Protein AF-0000000070668047 (afdb_homodimer)

Structure (mmCIF, N/CA/C/O backbone):
data_AF-0000000070668047-model_v1
#
loop_
_entity.id
_entity.type
_entity.pdbx_description
1 polymer 'SCP domain-containing protein'
#
loop_
_atom_site.group_PDB
_atom_site.id
_atom_site.type_symbol
_atom_site.label_atom_id
_atom_site.label_alt_id
_atom_site.label_comp_id
_atom_site.label_asym_id
_atom_site.label_entity_id
_atom_site.label_seq_id
_atom_site.pdbx_PDB_ins_code
_atom_site.Cartn_x
_atom_site.Cartn_y
_atom_site.Cartn_z
_atom_site.occupancy
_atom_site.B_iso_or_equiv
_atom_site.auth_seq_id
_atom_site.auth_comp_id
_atom_site.auth_asym_id
_atom_site.auth_atom_id
_atom_site.pdbx_PDB_model_num
ATOM 1 N N . MET A 1 1 ? 23.531 -89.875 -16.734 1 35.88 1 MET A N 1
ATOM 2 C CA . MET A 1 1 ? 23.312 -88.5 -17.219 1 35.88 1 MET A CA 1
ATOM 3 C C . MET A 1 1 ? 22.703 -87.625 -16.125 1 35.88 1 MET A C 1
ATOM 5 O O . MET A 1 1 ? 21.562 -87.875 -15.688 1 35.88 1 MET A O 1
ATOM 9 N N . GLY A 1 2 ? 23.562 -87.125 -15.203 1 42.47 2 GLY A N 1
ATOM 10 C CA . GLY A 1 2 ? 23.297 -86.312 -14.008 1 42.47 2 GLY A CA 1
ATOM 11 C C . GLY A 1 2 ? 22.609 -85 -14.289 1 42.47 2 GLY A C 1
ATOM 12 O O . GLY A 1 2 ? 23.047 -84.25 -15.141 1 42.47 2 GLY A O 1
ATOM 13 N N . HIS A 1 3 ? 21.281 -84.938 -14.211 1 46.97 3 HIS A N 1
ATOM 14 C CA . HIS A 1 3 ? 20.453 -83.75 -14.367 1 46.97 3 HIS A CA 1
ATOM 15 C C . HIS A 1 3 ? 20.906 -82.625 -13.438 1 46.97 3 HIS A C 1
ATOM 17 O O . HIS A 1 3 ? 20.969 -82.812 -12.219 1 46.97 3 HIS A O 1
ATOM 23 N N . GLN A 1 4 ? 21.875 -81.812 -13.875 1 46.38 4 GLN A N 1
ATOM 24 C CA . GLN A 1 4 ? 22.328 -80.625 -13.195 1 46.38 4 GLN A CA 1
ATOM 25 C C . GLN A 1 4 ? 21.172 -79.625 -12.945 1 46.38 4 GLN A C 1
ATOM 27 O O . GLN A 1 4 ? 20.453 -79.25 -13.883 1 46.38 4 GLN A O 1
ATOM 32 N N . ARG A 1 5 ? 20.484 -79.75 -11.773 1 47.53 5 ARG A N 1
ATOM 33 C CA . ARG A 1 5 ? 19.484 -78.812 -11.336 1 47.53 5 ARG A CA 1
ATOM 34 C C . ARG A 1 5 ? 20.031 -77.375 -11.352 1 47.53 5 ARG A C 1
ATOM 36 O O . ARG A 1 5 ? 21.047 -77.062 -10.719 1 47.53 5 ARG A O 1
ATOM 43 N N . CYS A 1 6 ? 19.969 -76.625 -12.492 1 44.69 6 CYS A N 1
ATOM 44 C CA . CYS A 1 6 ? 20.266 -75.188 -12.547 1 44.69 6 CYS A CA 1
ATOM 45 C C . CYS A 1 6 ? 19.469 -74.438 -11.5 1 44.69 6 CYS A C 1
ATOM 47 O O . CYS A 1 6 ? 18.234 -74.5 -11.492 1 44.69 6 CYS A O 1
ATOM 49 N N . ASN A 1 7 ? 19.969 -74.312 -10.281 1 44.94 7 ASN A N 1
ATOM 50 C CA . ASN A 1 7 ? 19.422 -73.438 -9.25 1 44.94 7 ASN A CA 1
ATOM 51 C C . ASN A 1 7 ? 19.266 -72 -9.75 1 44.94 7 ASN A C 1
ATOM 53 O O . ASN A 1 7 ? 20.25 -71.312 -10.07 1 44.94 7 ASN A O 1
ATOM 57 N N . ILE A 1 8 ? 18.234 -71.688 -10.531 1 50.09 8 ILE A N 1
ATOM 58 C CA . ILE A 1 8 ? 17.906 -70.312 -10.906 1 50.09 8 ILE A CA 1
ATOM 59 C C . ILE A 1 8 ? 17.719 -69.5 -9.648 1 50.09 8 ILE A C 1
ATOM 61 O O . ILE A 1 8 ? 16.844 -69.75 -8.82 1 50.09 8 ILE A O 1
ATOM 65 N N . SER A 1 9 ? 18.766 -69 -9.07 1 50.72 9 SER A N 1
ATOM 66 C CA . SER A 1 9 ? 18.641 -68 -8.016 1 50.72 9 SER A CA 1
ATOM 67 C C . SER A 1 9 ? 17.828 -66.812 -8.477 1 50.72 9 SER A C 1
ATOM 69 O O . SER A 1 9 ? 18.188 -66.188 -9.461 1 50.72 9 SER A O 1
ATOM 71 N N . LEU A 1 10 ? 16.562 -66.812 -8.234 1 50.41 10 LEU A N 1
ATOM 72 C CA . LEU A 1 10 ? 15.703 -65.688 -8.438 1 50.41 10 LEU A CA 1
ATOM 73 C C . LEU A 1 10 ? 16.234 -64.438 -7.676 1 50.41 10 LEU A C 1
ATOM 75 O O . LEU A 1 10 ? 16.297 -64.438 -6.445 1 50.41 10 LEU A O 1
ATOM 79 N N . VAL A 1 11 ? 17.203 -63.719 -8.234 1 52.78 11 VAL A N 1
ATOM 80 C CA . VAL A 1 11 ? 17.578 -62.438 -7.652 1 52.78 11 VAL A CA 1
ATOM 81 C C . VAL A 1 11 ? 16.375 -61.5 -7.633 1 52.78 11 VAL A C 1
ATOM 83 O O . VAL A 1 11 ? 15.828 -61.188 -8.688 1 52.78 11 VAL A O 1
ATOM 86 N N . VAL A 1 12 ? 15.594 -61.5 -6.566 1 51.53 12 VAL A N 1
ATOM 87 C CA . VAL A 1 12 ? 14.547 -60.5 -6.34 1 51.53 12 VAL A CA 1
ATOM 88 C C . VAL A 1 12 ? 15.156 -59.125 -6.309 1 51.53 12 VAL A C 1
ATOM 90 O O . VAL A 1 12 ? 15.969 -58.812 -5.438 1 51.53 12 VAL A O 1
ATOM 93 N N . ALA A 1 13 ? 15.305 -58.469 -7.469 1 50.66 13 ALA A N 1
ATOM 94 C CA . ALA A 1 13 ? 15.648 -57.031 -7.469 1 50.66 13 ALA A CA 1
ATOM 95 C C . ALA A 1 13 ? 14.609 -56.219 -6.711 1 50.66 13 ALA A C 1
ATOM 97 O O . ALA A 1 13 ? 13.438 -56.188 -7.094 1 50.66 13 ALA A O 1
ATOM 98 N N . ILE A 1 14 ? 14.789 -56 -5.445 1 50.19 14 ILE A N 1
ATOM 99 C CA . ILE A 1 14 ? 13.977 -55.062 -4.691 1 50.19 14 ILE A CA 1
ATOM 100 C C . ILE A 1 14 ? 14.117 -53.656 -5.301 1 50.19 14 ILE A C 1
ATOM 102 O O . ILE A 1 14 ? 15.211 -53.094 -5.324 1 50.19 14 ILE A O 1
ATOM 106 N N . PHE A 1 15 ? 13.273 -53.344 -6.301 1 47.81 15 PHE A N 1
ATOM 107 C CA . PHE A 1 15 ? 13.172 -51.969 -6.75 1 47.81 15 PHE A CA 1
ATOM 108 C C . PHE A 1 15 ? 12.742 -51.062 -5.602 1 47.81 15 PHE A C 1
ATOM 110 O O . PHE A 1 15 ? 11.602 -51.125 -5.133 1 47.81 15 PHE A O 1
ATOM 117 N N . ILE A 1 16 ? 13.617 -50.562 -4.777 1 47.16 16 ILE A N 1
ATOM 118 C CA . ILE A 1 16 ? 13.312 -49.5 -3.816 1 47.16 16 ILE A CA 1
ATOM 119 C C . ILE A 1 16 ? 12.758 -48.281 -4.547 1 47.16 16 ILE A C 1
ATOM 121 O O . ILE A 1 16 ? 13.469 -47.656 -5.324 1 47.16 16 ILE A O 1
ATOM 125 N N . SER A 1 17 ? 11.5 -48.25 -4.875 1 44.78 17 SER A N 1
ATOM 126 C CA . SER A 1 17 ? 10.891 -46.969 -5.301 1 44.78 17 SER A CA 1
ATOM 127 C C . SER A 1 17 ? 11.227 -45.844 -4.336 1 44.78 17 SER A C 1
ATOM 129 O O . SER A 1 17 ? 10.867 -45.906 -3.156 1 44.78 17 SER A O 1
ATOM 131 N N . VAL A 1 18 ? 12.359 -45.281 -4.41 1 44.66 18 VAL A N 1
ATOM 132 C CA . VAL A 1 18 ? 12.555 -44 -3.707 1 44.66 18 VAL A CA 1
ATOM 133 C C . VAL A 1 18 ? 11.359 -43.094 -3.953 1 44.66 18 VAL A C 1
ATOM 135 O O . VAL A 1 18 ? 11.102 -42.688 -5.094 1 44.66 18 VAL A O 1
ATOM 138 N N . LEU A 1 19 ? 10.219 -43.281 -3.293 1 41.88 19 LEU A N 1
ATOM 139 C CA . LEU A 1 19 ? 9.266 -42.188 -3.264 1 41.88 19 LEU A CA 1
ATOM 140 C C . LEU A 1 19 ? 9.977 -40.844 -3.199 1 41.88 19 LEU A C 1
ATOM 142 O O . LEU A 1 19 ? 10.656 -40.531 -2.213 1 41.88 19 LEU A O 1
ATOM 146 N N . HIS A 1 20 ? 10.562 -40.469 -4.312 1 41.59 20 HIS A N 1
ATOM 147 C CA . HIS A 1 20 ? 10.93 -39.062 -4.316 1 41.59 20 HIS A CA 1
ATOM 148 C C . HIS A 1 20 ? 9.859 -38.219 -3.643 1 41.59 20 HIS A C 1
ATOM 150 O O . HIS A 1 20 ? 8.75 -38.062 -4.172 1 41.59 20 HIS A O 1
ATOM 156 N N . LEU A 1 21 ? 9.648 -38.312 -2.359 1 41.34 21 LEU A N 1
ATOM 157 C CA . LEU A 1 21 ? 8.961 -37.156 -1.771 1 41.34 21 LEU A CA 1
ATOM 158 C C . LEU A 1 21 ? 9.43 -35.844 -2.41 1 41.34 21 LEU A C 1
ATOM 160 O O . LEU A 1 21 ? 10.555 -35.406 -2.172 1 41.34 21 LEU A O 1
ATOM 164 N N . SER A 1 22 ? 9.109 -35.719 -3.686 1 41.81 22 SER A N 1
ATOM 165 C CA . SER A 1 22 ? 9.289 -34.344 -4.141 1 41.81 22 SER A CA 1
ATOM 166 C C . SER A 1 22 ? 9.141 -33.344 -2.986 1 41.81 22 SER A C 1
ATOM 168 O O . SER A 1 22 ? 8.086 -33.281 -2.359 1 41.81 22 SER A O 1
ATOM 170 N N . ARG A 1 23 ? 10.117 -33.219 -2.209 1 39.09 23 ARG A N 1
ATOM 171 C CA . ARG A 1 23 ? 10.117 -32.156 -1.224 1 39.09 23 ARG A CA 1
ATOM 172 C C . ARG A 1 23 ? 9.328 -30.938 -1.728 1 39.09 23 ARG A C 1
ATOM 174 O O . ARG A 1 23 ? 9.711 -30.312 -2.717 1 39.09 23 ARG A O 1
ATOM 181 N N . ALA A 1 24 ? 8.047 -30.891 -1.61 1 43.78 24 ALA A N 1
ATOM 182 C CA . ALA A 1 24 ? 7.34 -29.625 -1.753 1 43.78 24 ALA A CA 1
ATOM 183 C C . ALA A 1 24 ? 8.203 -28.453 -1.28 1 43.78 24 ALA A C 1
ATOM 185 O O . ALA A 1 24 ? 8.648 -28.438 -0.13 1 43.78 24 ALA A O 1
ATOM 186 N N . GLN A 1 25 ? 9.234 -27.969 -2.043 1 47.59 25 GLN A N 1
ATOM 187 C CA . GLN A 1 25 ? 9.977 -26.781 -1.634 1 47.59 25 GLN A CA 1
ATOM 188 C C . GLN A 1 25 ? 9.117 -25.875 -0.757 1 47.59 25 GLN A C 1
ATOM 190 O O . GLN A 1 25 ? 7.93 -25.688 -1.021 1 47.59 25 GLN A O 1
ATOM 195 N N . PRO A 1 26 ? 9.523 -25.578 0.431 1 50.62 26 PRO A N 1
ATOM 196 C CA . PRO A 1 26 ? 8.695 -24.75 1.299 1 50.62 26 PRO A CA 1
ATOM 197 C C . PRO A 1 26 ? 8.164 -23.5 0.586 1 50.62 26 PRO A C 1
ATOM 199 O O . PRO A 1 26 ? 8.93 -22.766 -0.04 1 50.62 26 PRO A O 1
ATOM 202 N N . GLN A 1 27 ? 6.91 -23.531 0.033 1 53.41 27 GLN A N 1
ATOM 203 C CA . GLN A 1 27 ? 6.043 -22.594 -0.662 1 53.41 27 GLN A CA 1
ATOM 204 C C . GLN A 1 27 ? 6.293 -21.156 -0.187 1 53.41 27 GLN A C 1
ATOM 206 O O . GLN A 1 27 ? 6.137 -20.219 -0.955 1 53.41 27 GLN A O 1
ATOM 211 N N . PHE A 1 28 ? 6.781 -21.031 1.072 1 60.5 28 PHE A N 1
ATOM 212 C CA . PHE A 1 28 ? 6.883 -19.719 1.714 1 60.5 28 PHE A CA 1
ATOM 213 C C . PHE A 1 28 ? 8.328 -19.406 2.07 1 60.5 28 PHE A C 1
ATOM 215 O O . PHE A 1 28 ? 8.594 -18.656 3.004 1 60.5 28 PHE A O 1
ATOM 222 N N . GLU A 1 29 ? 9.297 -20.031 1.179 1 65.69 29 GLU A N 1
ATOM 223 C CA . GLU A 1 29 ? 10.688 -19.719 1.514 1 65.69 29 GLU A CA 1
ATOM 224 C C . GLU A 1 29 ? 11.125 -18.391 0.896 1 65.69 29 GLU A C 1
ATOM 226 O O . GLU A 1 29 ? 10.664 -18.031 -0.189 1 65.69 29 GLU A O 1
ATOM 231 N N . GLY A 1 30 ? 11.773 -17.578 1.676 1 73.56 30 GLY A N 1
ATOM 232 C CA . GLY A 1 30 ? 12.445 -16.344 1.301 1 73.56 30 GLY A CA 1
ATOM 233 C C . GLY A 1 30 ? 11.703 -15.109 1.748 1 73.56 30 GLY A C 1
ATOM 234 O O . GLY A 1 30 ? 10.5 -15.164 2.02 1 73.56 30 GLY A O 1
ATOM 235 N N . LYS A 1 31 ? 12.43 -14.094 1.805 1 83.25 31 LYS A N 1
ATOM 236 C CA . LYS A 1 31 ? 11.93 -12.789 2.238 1 83.25 31 LYS A CA 1
ATOM 237 C C . LYS A 1 31 ? 10.773 -12.32 1.357 1 83.25 31 LYS A C 1
ATOM 239 O O . LYS A 1 31 ? 10.852 -12.406 0.13 1 83.25 31 LYS A O 1
ATOM 244 N N . GLY A 1 32 ? 9.578 -12.062 1.938 1 94.56 32 GLY A N 1
ATOM 245 C CA . GLY A 1 32 ? 8.469 -11.484 1.208 1 94.56 32 GLY A CA 1
ATOM 246 C C . GLY A 1 32 ? 7.445 -12.508 0.758 1 94.56 32 GLY A C 1
ATOM 247 O O . GLY A 1 32 ? 6.551 -12.203 -0.032 1 94.56 32 GLY A O 1
ATOM 248 N N . ASN A 1 33 ? 7.609 -13.75 1.269 1 96.25 33 ASN A N 1
ATOM 249 C CA . ASN A 1 33 ? 6.734 -14.797 0.763 1 96.25 33 ASN A CA 1
ATOM 250 C C . ASN A 1 33 ? 6.012 -15.523 1.897 1 96.25 33 ASN A C 1
ATOM 252 O O . ASN A 1 33 ? 5.359 -16.547 1.673 1 96.25 33 ASN A O 1
ATOM 256 N N . SER A 1 34 ? 6.113 -15.055 3.164 1 95.75 34 SER A N 1
ATOM 257 C CA . SER A 1 34 ? 5.465 -15.711 4.293 1 95.75 34 SER A CA 1
ATOM 258 C C . SER A 1 34 ? 3.959 -15.461 4.285 1 95.75 34 SER A C 1
ATOM 260 O O . SER A 1 34 ? 3.479 -14.547 3.605 1 95.75 34 SER A O 1
ATOM 262 N N . LYS A 1 35 ? 3.258 -16.281 5.059 1 96.81 35 LYS A N 1
ATOM 263 C CA . LYS A 1 35 ? 1.823 -16.078 5.234 1 96.81 35 LYS A CA 1
ATOM 264 C C . LYS A 1 35 ? 1.527 -14.664 5.738 1 96.81 35 LYS A C 1
ATOM 266 O O . LYS A 1 35 ? 0.597 -14.016 5.258 1 96.81 35 LYS A O 1
ATOM 271 N N . GLU A 1 36 ? 2.301 -14.258 6.684 1 96.25 36 GLU A N 1
ATOM 272 C CA . GLU A 1 36 ? 2.123 -12.93 7.27 1 96.25 36 GLU A CA 1
ATOM 273 C C . GLU A 1 36 ? 2.367 -11.836 6.238 1 96.25 36 GLU A C 1
ATOM 275 O O . GLU A 1 36 ? 1.684 -10.812 6.242 1 96.25 36 GLU A O 1
ATOM 280 N N . ASP A 1 37 ? 3.35 -12.07 5.367 1 96.88 37 ASP A N 1
ATOM 281 C CA . ASP A 1 37 ? 3.633 -11.102 4.312 1 96.88 37 ASP A CA 1
ATOM 282 C C . ASP A 1 37 ? 2.418 -10.898 3.41 1 96.88 37 ASP A C 1
ATOM 284 O O . ASP A 1 37 ? 2.012 -9.766 3.148 1 96.88 37 ASP A O 1
ATOM 288 N N . TYR A 1 38 ? 1.855 -11.992 2.969 1 98.31 38 TYR A N 1
ATOM 289 C CA . TYR A 1 38 ? 0.692 -11.914 2.092 1 98.31 38 TYR A CA 1
ATOM 290 C C . TYR A 1 38 ? -0.468 -11.211 2.783 1 98.31 38 TYR A C 1
ATOM 292 O O . TYR A 1 38 ? -1.062 -10.281 2.223 1 98.31 38 TYR A O 1
ATOM 300 N N . VAL A 1 39 ? -0.771 -11.617 3.998 1 98.62 39 VAL A N 1
ATOM 301 C CA . VAL A 1 39 ? -1.943 -11.117 4.711 1 98.62 39 VAL A CA 1
ATOM 302 C C . VAL A 1 39 ? -1.766 -9.633 5.031 1 98.62 39 VAL A C 1
ATOM 304 O O . VAL A 1 39 ? -2.656 -8.828 4.762 1 98.62 39 VAL A O 1
ATOM 307 N N . ASN A 1 40 ? -0.639 -9.289 5.562 1 97.25 40 ASN A N 1
ATOM 308 C CA . ASN A 1 40 ? -0.399 -7.898 5.941 1 97.25 40 ASN A CA 1
ATOM 309 C C . ASN A 1 40 ? -0.434 -6.977 4.727 1 97.25 40 ASN A C 1
ATOM 311 O O . ASN A 1 40 ? -0.994 -5.879 4.789 1 97.25 40 ASN A O 1
ATOM 315 N N . GLN A 1 41 ? 0.182 -7.414 3.643 1 98.38 41 GLN A N 1
ATOM 316 C CA . GLN A 1 41 ? 0.199 -6.57 2.453 1 98.38 41 GLN A CA 1
ATOM 317 C C . GLN A 1 41 ? -1.209 -6.367 1.9 1 98.38 41 GLN A C 1
ATOM 319 O O . GLN A 1 41 ? -1.57 -5.262 1.494 1 98.38 41 GLN A O 1
ATOM 324 N N . HIS A 1 42 ? -2.008 -7.387 1.888 1 98.88 42 HIS A N 1
ATOM 325 C CA . HIS A 1 42 ? -3.402 -7.234 1.485 1 98.88 42 HIS A CA 1
ATOM 326 C C . HIS A 1 42 ? -4.125 -6.23 2.375 1 98.88 42 HIS A C 1
ATOM 328 O O . HIS A 1 42 ? -4.875 -5.387 1.882 1 98.88 42 HIS A O 1
ATOM 334 N N . ASN A 1 43 ? -3.92 -6.344 3.582 1 98.62 43 ASN A N 1
ATOM 335 C CA . ASN A 1 43 ? -4.727 -5.598 4.543 1 98.62 43 ASN A CA 1
ATOM 336 C C . ASN A 1 43 ? -4.285 -4.141 4.629 1 98.62 43 ASN A C 1
ATOM 338 O O . ASN A 1 43 ? -4.984 -3.309 5.215 1 98.62 43 ASN A O 1
ATOM 342 N N . CYS A 1 44 ? -3.113 -3.822 4.027 1 97.56 44 CYS A N 1
ATOM 343 C CA . CYS A 1 44 ? -2.689 -2.426 3.988 1 97.56 44 CYS A CA 1
ATOM 344 C C . CYS A 1 44 ? -3.744 -1.555 3.318 1 97.56 44 CYS A C 1
ATOM 346 O O . CYS A 1 44 ? -4.164 -0.538 3.875 1 97.56 44 CYS A O 1
ATOM 348 N N . ILE A 1 45 ? -4.184 -1.978 2.162 1 98.38 45 ILE A N 1
ATOM 349 C CA . ILE A 1 45 ? -5.141 -1.162 1.424 1 98.38 45 ILE A CA 1
ATOM 350 C C . ILE A 1 45 ? -6.535 -1.342 2.018 1 98.38 45 ILE A C 1
ATOM 352 O O . ILE A 1 45 ? -7.34 -0.407 2.021 1 98.38 45 ILE A O 1
ATOM 356 N N . ARG A 1 46 ? -6.836 -2.527 2.584 1 98.5 46 ARG A N 1
ATOM 357 C CA . ARG A 1 46 ? -8.141 -2.74 3.193 1 98.5 46 ARG A CA 1
ATOM 358 C C . ARG A 1 46 ? -8.328 -1.857 4.426 1 98.5 46 ARG A C 1
ATOM 360 O O . ARG A 1 46 ? -9.422 -1.344 4.672 1 98.5 46 ARG A O 1
ATOM 367 N N . ARG A 1 47 ? -7.289 -1.635 5.176 1 97.81 47 ARG A N 1
ATOM 368 C CA . ARG A 1 47 ? -7.348 -0.725 6.312 1 97.81 47 ARG A CA 1
ATOM 369 C C . ARG A 1 47 ? -7.633 0.703 5.859 1 97.81 47 ARG A C 1
ATOM 371 O O . ARG A 1 47 ? -8.43 1.41 6.48 1 97.81 47 ARG A O 1
ATOM 378 N N . VAL A 1 48 ? -7.016 1.106 4.805 1 97.56 48 VAL A N 1
ATOM 379 C CA . VAL A 1 48 ? -7.223 2.441 4.254 1 97.56 48 VAL A CA 1
ATOM 380 C C . VAL A 1 48 ? -8.703 2.639 3.918 1 97.56 48 VAL A C 1
ATOM 382 O O . VAL A 1 48 ? -9.266 3.703 4.176 1 97.56 48 VAL A O 1
ATOM 385 N N . LEU A 1 49 ? -9.297 1.614 3.422 1 97.19 49 LEU A N 1
ATOM 386 C CA . LEU A 1 49 ? -10.68 1.664 2.957 1 97.19 49 LEU A CA 1
ATOM 387 C C . LEU A 1 49 ? -11.648 1.317 4.086 1 97.19 49 LEU A C 1
ATOM 389 O O . LEU A 1 49 ? -12.859 1.229 3.867 1 97.19 49 LEU A O 1
ATOM 393 N N . ASN A 1 50 ? -11.125 1.108 5.285 1 95.56 50 ASN A N 1
ATOM 394 C CA . ASN A 1 50 ? -11.93 0.724 6.441 1 95.56 50 ASN A CA 1
ATOM 395 C C . ASN A 1 50 ? -12.703 -0.562 6.18 1 95.56 50 ASN A C 1
ATOM 397 O O . ASN A 1 50 ? -13.891 -0.657 6.516 1 95.56 50 ASN A O 1
ATOM 401 N N . LEU A 1 51 ? -12.125 -1.493 5.48 1 97.94 51 LEU A N 1
ATOM 402 C CA . LEU A 1 51 ? -12.695 -2.812 5.242 1 97.94 51 LEU A CA 1
ATOM 403 C C . LEU A 1 51 ? -12.227 -3.811 6.293 1 97.94 51 LEU A C 1
ATOM 405 O O . LEU A 1 51 ? -11.125 -3.674 6.832 1 97.94 51 LEU A O 1
ATOM 409 N N . PRO A 1 52 ? -13.047 -4.848 6.621 1 98.06 52 PRO A N 1
ATOM 410 C CA . PRO A 1 52 ? -12.555 -5.895 7.523 1 98.06 52 PRO A CA 1
ATOM 411 C C . PRO A 1 52 ? -11.289 -6.57 7.012 1 98.06 52 PRO A C 1
ATOM 413 O O . PRO A 1 52 ? -11.148 -6.793 5.805 1 98.06 52 PRO A O 1
ATOM 416 N N . PRO A 1 53 ? -10.375 -6.895 7.906 1 98.56 53 PRO A N 1
ATOM 417 C CA . PRO A 1 53 ? -9.133 -7.539 7.465 1 98.56 53 PRO A CA 1
ATOM 418 C C . PRO A 1 53 ? -9.359 -8.961 6.949 1 98.56 53 PRO A C 1
ATOM 420 O O . PRO A 1 53 ? -10.234 -9.664 7.445 1 98.56 53 PRO A O 1
ATOM 423 N N . LEU A 1 54 ? -8.594 -9.32 5.922 1 98.88 54 LEU A N 1
ATOM 424 C CA . LEU A 1 54 ? -8.516 -10.719 5.523 1 98.88 54 LEU A CA 1
ATOM 425 C C . LEU A 1 54 ? -7.719 -11.531 6.539 1 98.88 54 LEU A C 1
ATOM 427 O O . LEU A 1 54 ? -6.777 -11.016 7.145 1 98.88 54 LEU A O 1
ATOM 431 N N . VAL A 1 55 ? -8.078 -12.773 6.684 1 98.88 55 VAL A N 1
ATOM 432 C CA . VAL A 1 55 ? -7.344 -13.719 7.52 1 98.88 55 VAL A CA 1
ATOM 433 C C . VAL A 1 55 ? -6.848 -14.883 6.672 1 98.88 55 VAL A C 1
ATOM 435 O O . VAL A 1 55 ? -7.512 -15.289 5.715 1 98.88 55 VAL A O 1
ATOM 438 N N . TRP A 1 56 ? -5.695 -15.469 7.027 1 98.69 56 TRP A N 1
ATOM 439 C CA . TRP A 1 56 ? -5.141 -16.609 6.32 1 98.69 56 TRP A CA 1
ATOM 440 C C . TRP A 1 56 ? -5.984 -17.859 6.555 1 98.69 56 TRP A C 1
ATOM 442 O O . TRP A 1 56 ? -6.422 -18.125 7.68 1 98.69 56 TRP A O 1
ATOM 452 N N . ASP A 1 57 ? -6.242 -18.547 5.547 1 98.81 57 ASP A N 1
ATOM 453 C CA . ASP A 1 57 ? -6.895 -19.859 5.652 1 98.81 57 ASP A CA 1
ATOM 454 C C . ASP A 1 57 ? -6.066 -20.938 4.973 1 98.81 57 ASP A C 1
ATOM 456 O O . ASP A 1 57 ? -5.797 -20.859 3.773 1 98.81 57 ASP A O 1
ATOM 460 N N . ASP A 1 58 ? -5.699 -22 5.719 1 98.19 58 ASP A N 1
ATOM 461 C CA . ASP A 1 58 ? -4.781 -23.031 5.23 1 98.19 58 ASP A CA 1
ATOM 462 C C . ASP A 1 58 ? -5.398 -23.812 4.078 1 98.19 58 ASP A C 1
ATOM 464 O O . ASP A 1 58 ? -4.699 -24.219 3.146 1 98.19 58 ASP A O 1
ATOM 468 N N . LYS A 1 59 ? -6.656 -24.031 4.164 1 98.12 59 LYS A N 1
ATOM 469 C CA . LYS A 1 59 ? -7.301 -24.766 3.076 1 98.12 59 LYS A CA 1
ATOM 470 C C . LYS A 1 59 ? -7.312 -23.953 1.791 1 98.12 59 LYS A C 1
ATOM 472 O O . LYS A 1 59 ? -7.082 -24.484 0.704 1 98.12 59 LYS A O 1
ATOM 477 N N . VAL A 1 60 ? -7.598 -22.672 1.899 1 98.38 60 VAL A N 1
ATOM 478 C CA . VAL A 1 60 ? -7.57 -21.75 0.763 1 98.38 60 VAL A CA 1
ATOM 479 C C . VAL A 1 60 ? -6.16 -21.688 0.183 1 98.38 60 VAL A C 1
ATOM 481 O O . VAL A 1 60 ? -5.98 -21.734 -1.036 1 98.38 60 VAL A O 1
ATOM 484 N N . ALA A 1 61 ? -5.168 -21.703 1.04 1 98.19 61 ALA A N 1
ATOM 485 C CA . ALA A 1 61 ? -3.766 -21.656 0.635 1 98.19 61 ALA A CA 1
ATOM 486 C C . ALA A 1 61 ? -3.348 -22.938 -0.058 1 98.19 61 ALA A C 1
ATOM 488 O O . ALA A 1 61 ? -2.572 -22.922 -1.016 1 98.19 61 ALA A O 1
ATOM 489 N N . GLU A 1 62 ? -3.816 -24.047 0.454 1 97.62 62 GLU A N 1
ATOM 490 C CA . GLU A 1 62 ? -3.5 -25.328 -0.152 1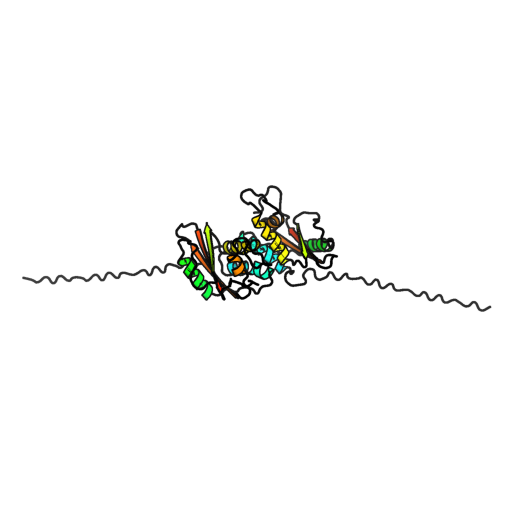 97.62 62 GLU A CA 1
ATOM 491 C C . GLU A 1 62 ? -3.969 -25.391 -1.604 1 97.62 62 GLU A C 1
ATOM 493 O O . GLU A 1 62 ? -3.25 -25.891 -2.475 1 97.62 62 GLU A O 1
ATOM 498 N N . ARG A 1 63 ? -5.152 -24.891 -1.826 1 97.56 63 ARG A N 1
ATOM 499 C CA . ARG A 1 63 ? -5.676 -24.859 -3.188 1 97.56 63 ARG A CA 1
ATOM 500 C C . ARG A 1 63 ? -4.84 -23.938 -4.07 1 97.56 63 ARG A C 1
ATOM 502 O O . ARG A 1 63 ? -4.535 -24.281 -5.219 1 97.56 63 ARG A O 1
ATOM 509 N N . ALA A 1 64 ? -4.48 -22.766 -3.564 1 98.12 64 ALA A N 1
ATOM 510 C CA . ALA A 1 64 ? -3.643 -21.828 -4.305 1 98.12 64 ALA A CA 1
ATOM 511 C C . ALA A 1 64 ? -2.285 -22.453 -4.629 1 98.12 64 ALA A C 1
ATOM 513 O O . ALA A 1 64 ? -1.808 -22.359 -5.762 1 98.12 64 ALA A O 1
ATOM 514 N N . GLN A 1 65 ? -1.682 -23.109 -3.619 1 97.56 65 GLN A N 1
ATOM 515 C CA . GLN A 1 65 ? -0.373 -23.719 -3.807 1 97.56 65 GLN A CA 1
ATOM 516 C C . GLN A 1 65 ? -0.439 -24.844 -4.836 1 97.56 65 GLN A C 1
ATOM 518 O O . GLN A 1 65 ? 0.471 -25 -5.652 1 97.56 65 GLN A O 1
ATOM 523 N N . ALA A 1 66 ? -1.479 -25.609 -4.762 1 97.44 66 ALA A N 1
ATOM 524 C CA . ALA A 1 66 ? -1.648 -26.703 -5.73 1 97.44 66 ALA A CA 1
ATOM 525 C C . ALA A 1 66 ? -1.699 -26.156 -7.156 1 97.44 66 ALA A C 1
ATOM 527 O O . ALA A 1 66 ? -1.107 -26.734 -8.07 1 97.44 66 ALA A O 1
ATOM 528 N N . TRP A 1 67 ? -2.424 -25.047 -7.348 1 98.06 67 TRP A N 1
ATOM 529 C CA . TRP A 1 67 ? -2.521 -24.469 -8.688 1 98.06 67 TRP A CA 1
ATOM 530 C C . TRP A 1 67 ? -1.186 -23.875 -9.117 1 98.06 67 TRP A C 1
ATOM 532 O O . TRP A 1 67 ? -0.791 -24 -10.281 1 98.06 67 TRP A O 1
ATOM 542 N N . ALA A 1 68 ? -0.491 -23.188 -8.195 1 97.62 68 ALA A N 1
ATOM 543 C CA . ALA A 1 68 ? 0.847 -22.688 -8.5 1 97.62 68 ALA A CA 1
ATOM 544 C C . ALA A 1 68 ? 1.767 -23.812 -8.953 1 97.62 68 ALA A C 1
ATOM 546 O O . ALA A 1 68 ? 2.512 -23.672 -9.93 1 97.62 68 ALA A O 1
ATOM 547 N N . ASN A 1 69 ? 1.682 -24.953 -8.297 1 97.12 69 ASN A N 1
ATOM 548 C CA . ASN A 1 69 ? 2.498 -26.109 -8.633 1 97.12 69 ASN A CA 1
ATOM 549 C C . ASN A 1 69 ? 2.141 -26.656 -10.008 1 97.12 69 ASN A C 1
ATOM 551 O O . ASN A 1 69 ? 2.998 -27.219 -10.703 1 97.12 69 ASN A O 1
ATOM 555 N N . LYS A 1 70 ? 0.885 -26.516 -10.352 1 97.25 70 LYS A N 1
ATOM 556 C CA . LYS A 1 70 ? 0.433 -26.984 -11.656 1 97.25 70 LYS A CA 1
ATOM 557 C C . LYS A 1 70 ? 0.888 -26.047 -12.766 1 97.25 70 LYS A C 1
ATOM 559 O O . LYS A 1 70 ? 1.07 -26.469 -13.914 1 97.25 70 LYS A O 1
ATOM 564 N N . ARG A 1 71 ? 1.05 -24.75 -12.461 1 97.38 71 ARG A N 1
ATOM 565 C CA . ARG A 1 71 ? 1.357 -23.734 -13.461 1 97.38 71 ARG A CA 1
ATOM 566 C C . ARG A 1 71 ? 2.844 -23.391 -13.453 1 97.38 71 ARG A C 1
ATOM 568 O O . ARG A 1 71 ? 3.217 -22.219 -13.523 1 97.38 71 ARG A O 1
ATOM 575 N N . THR A 1 72 ? 3.709 -24.375 -13.414 1 95.69 72 THR A N 1
ATOM 576 C CA . THR A 1 72 ? 5.148 -24.141 -13.453 1 95.69 72 THR A CA 1
ATOM 577 C C . THR A 1 72 ? 5.566 -23.609 -14.82 1 95.69 72 THR A C 1
ATOM 579 O O . THR A 1 72 ? 6.703 -23.156 -15 1 95.69 72 THR A O 1
ATOM 582 N N . ASP A 1 73 ? 4.645 -23.609 -15.781 1 96.06 73 ASP A N 1
ATOM 583 C CA . ASP A 1 73 ? 4.879 -22.969 -17.078 1 96.06 73 ASP A CA 1
ATOM 584 C C . ASP A 1 73 ? 4.664 -21.453 -17 1 96.06 73 ASP A C 1
ATOM 586 O O . ASP A 1 73 ? 4.855 -20.75 -17.984 1 96.06 73 ASP A O 1
ATOM 590 N N . CYS A 1 74 ? 4.168 -20.938 -15.93 1 96.19 74 CYS A N 1
ATOM 591 C CA . CYS A 1 74 ? 3.898 -19.531 -15.617 1 96.19 74 CYS A CA 1
ATOM 592 C C . CYS A 1 74 ? 2.828 -18.969 -16.547 1 96.19 74 CYS A C 1
ATOM 594 O O . CYS A 1 74 ? 2.756 -17.75 -16.75 1 96.19 74 CYS A O 1
ATOM 596 N N . ALA A 1 75 ? 2.047 -19.938 -17.125 1 94.62 75 ALA A N 1
ATOM 597 C CA . ALA A 1 75 ? 0.913 -19.469 -17.922 1 94.62 75 ALA A CA 1
ATOM 598 C C . ALA A 1 75 ? -0.154 -18.828 -17.031 1 94.62 75 ALA A C 1
ATOM 600 O O . ALA A 1 75 ? -0.455 -19.344 -15.953 1 94.62 75 ALA A O 1
ATOM 601 N N . MET A 1 76 ? -0.668 -17.672 -17.453 1 96.5 76 MET A N 1
ATOM 602 C CA . MET A 1 76 ? -1.691 -16.938 -16.719 1 96.5 76 MET A CA 1
ATOM 603 C C . MET A 1 76 ? -3.076 -17.516 -16.984 1 96.5 76 MET A C 1
ATOM 605 O O . MET A 1 76 ? -3.932 -16.844 -17.562 1 96.5 76 MET A O 1
ATOM 609 N N . ILE A 1 77 ? -3.303 -18.766 -16.562 1 95.62 77 ILE A N 1
ATOM 610 C CA . ILE A 1 77 ? -4.551 -19.5 -16.719 1 95.62 77 ILE A CA 1
ATOM 611 C C . ILE A 1 77 ? -5.176 -19.75 -15.344 1 95.62 77 ILE A C 1
ATOM 613 O O . ILE A 1 77 ? -4.535 -20.297 -14.445 1 95.62 77 ILE A O 1
ATOM 617 N N . HIS A 1 78 ? -6.336 -19.297 -15.203 1 96.81 78 HIS A N 1
ATOM 618 C CA . HIS A 1 78 ? -7.02 -19.438 -13.922 1 96.81 78 HIS A CA 1
ATOM 619 C C . HIS A 1 78 ? -7.461 -20.875 -13.68 1 96.81 78 HIS A C 1
ATOM 621 O O . HIS A 1 78 ? -7.762 -21.609 -14.625 1 96.81 78 HIS A O 1
ATOM 627 N N . SER A 1 79 ? -7.457 -21.203 -12.43 1 95.94 79 SER A N 1
ATOM 628 C CA . SER A 1 79 ? -8.117 -22.453 -12.031 1 95.94 79 SER A CA 1
ATOM 629 C C . SER A 1 79 ? -9.633 -22.297 -12.039 1 95.94 79 SER A C 1
ATOM 631 O O . SER A 1 79 ? -10.156 -21.234 -12.406 1 95.94 79 SER A O 1
ATOM 633 N N . GLU A 1 80 ? -10.367 -23.406 -11.711 1 90.06 80 GLU A N 1
ATOM 634 C CA . GLU A 1 80 ? -11.828 -23.344 -11.633 1 90.06 80 GLU A CA 1
ATOM 635 C C . GLU A 1 80 ? -12.281 -22.734 -10.305 1 90.06 80 GLU A C 1
ATOM 637 O O . GLU A 1 80 ? -11.586 -22.844 -9.297 1 90.06 80 GLU A O 1
ATOM 642 N N . GLY A 1 81 ? -13.539 -22.078 -10.172 1 84.38 81 GLY A N 1
ATOM 643 C CA . GLY A 1 81 ? -14.164 -21.719 -8.906 1 84.38 81 GLY A CA 1
ATOM 644 C C . GLY A 1 81 ? -14.117 -20.234 -8.609 1 84.38 81 GLY A C 1
ATOM 645 O O . GLY A 1 81 ? -14.797 -19.766 -7.699 1 84.38 81 GLY A O 1
ATOM 646 N N . GLY A 1 82 ? -13.367 -19.359 -9.336 1 84.06 82 GLY A N 1
ATOM 647 C CA . GLY A 1 82 ? -13.32 -17.922 -9.07 1 84.06 82 GLY A CA 1
ATOM 648 C C . GLY A 1 82 ? -12.531 -17.578 -7.824 1 84.06 82 GLY A C 1
ATOM 649 O O . GLY A 1 82 ? -12.031 -18.469 -7.133 1 84.06 82 GLY A O 1
ATOM 650 N N . GLY A 1 83 ? -12.414 -16.141 -7.555 1 95.69 83 GLY A N 1
ATOM 651 C CA . GLY A 1 83 ? -11.695 -15.664 -6.375 1 95.69 83 GLY A CA 1
ATOM 652 C C . GLY A 1 83 ? -10.211 -15.977 -6.414 1 95.69 83 GLY A C 1
ATOM 653 O O . GLY A 1 83 ? -9.664 -16.531 -5.461 1 95.69 83 GLY A O 1
ATOM 654 N N . GLU A 1 84 ? -9.625 -15.719 -7.527 1 98.31 84 GLU A N 1
ATOM 655 C CA . GLU A 1 84 ? -8.211 -16.031 -7.711 1 98.31 84 GLU A CA 1
ATOM 656 C C . GLU A 1 84 ? -7.477 -14.867 -8.367 1 98.31 84 GLU A C 1
ATOM 658 O O . GLU A 1 84 ? -7.953 -14.305 -9.359 1 98.31 84 GLU A O 1
ATOM 663 N N . ASN A 1 85 ? -6.43 -14.438 -7.773 1 98.75 85 ASN A N 1
ATOM 664 C CA . ASN A 1 85 ? -5.465 -13.562 -8.445 1 98.75 85 ASN A CA 1
ATOM 665 C C . ASN A 1 85 ? -4.195 -14.32 -8.812 1 98.75 85 ASN A C 1
ATOM 667 O O . ASN A 1 85 ? -3.703 -15.141 -8.039 1 98.75 85 ASN A O 1
ATOM 671 N N . LEU A 1 86 ? -3.652 -14.023 -10.008 1 98.5 86 LEU A N 1
ATOM 672 C CA . LEU A 1 86 ? -2.406 -14.594 -10.508 1 98.5 86 LEU A CA 1
ATOM 673 C C . LEU A 1 86 ? -1.404 -13.492 -10.844 1 98.5 86 LEU A C 1
ATOM 675 O O . LEU A 1 86 ? -1.79 -12.414 -11.297 1 98.5 86 LEU A O 1
ATOM 679 N N . ALA A 1 87 ? -0.202 -13.781 -10.625 1 98.31 87 ALA A N 1
ATOM 680 C CA . ALA A 1 87 ? 0.908 -12.969 -11.109 1 98.31 87 ALA A CA 1
ATOM 681 C C . ALA A 1 87 ? 2.141 -13.82 -11.375 1 98.31 87 ALA A C 1
ATOM 683 O O . ALA A 1 87 ? 2.348 -14.852 -10.727 1 98.31 87 ALA A O 1
ATOM 684 N N . SER A 1 88 ? 2.861 -13.445 -12.32 1 97.69 88 SER A N 1
ATOM 685 C CA . SER A 1 88 ? 4.152 -14.078 -12.594 1 97.69 88 SER A CA 1
ATOM 686 C C . SER A 1 88 ? 5.195 -13.039 -13 1 97.69 88 SER A C 1
ATOM 688 O O . SER A 1 88 ? 4.855 -12 -13.57 1 97.69 88 SER A O 1
ATOM 690 N N . GLY A 1 89 ? 6.414 -13.328 -12.664 1 96.44 89 GLY A N 1
ATOM 691 C CA . GLY A 1 89 ? 7.508 -12.43 -13.023 1 96.44 89 GLY A CA 1
ATOM 692 C C . GLY A 1 89 ? 8.852 -12.898 -12.508 1 96.44 89 GLY A C 1
ATOM 693 O O . GLY A 1 89 ? 8.93 -13.836 -11.703 1 96.44 89 GLY A O 1
ATOM 694 N N . HIS A 1 90 ? 9.883 -12.305 -13.062 1 96.06 90 HIS A N 1
ATOM 695 C CA . HIS A 1 90 ? 11.25 -12.625 -12.672 1 96.06 90 HIS A CA 1
ATOM 696 C C . HIS A 1 90 ? 11.453 -12.453 -11.172 1 96.06 90 HIS A C 1
ATOM 698 O O . HIS A 1 90 ? 11.281 -11.352 -10.641 1 96.06 90 HIS A O 1
ATOM 704 N N . ASP A 1 91 ? 11.742 -13.531 -10.508 1 95.44 91 ASP A N 1
ATOM 705 C CA . ASP A 1 91 ? 11.992 -13.586 -9.07 1 95.44 91 ASP A CA 1
ATOM 706 C C . ASP A 1 91 ? 10.93 -12.82 -8.289 1 95.44 91 ASP A C 1
ATOM 708 O O . ASP A 1 91 ? 11.227 -12.188 -7.277 1 95.44 91 ASP A O 1
ATOM 712 N N . LEU A 1 92 ? 9.742 -12.859 -8.766 1 96.56 92 LEU A N 1
ATOM 713 C CA . LEU A 1 92 ? 8.625 -12.125 -8.18 1 96.56 92 LEU A CA 1
ATOM 714 C C . LEU A 1 92 ? 8.289 -12.68 -6.793 1 96.56 92 LEU A C 1
ATOM 716 O O . LEU A 1 92 ? 8.086 -13.883 -6.629 1 96.56 92 LEU A O 1
ATOM 720 N N . SER A 1 93 ? 8.32 -11.805 -5.75 1 96.94 93 SER A N 1
ATOM 721 C CA . SER A 1 93 ? 7.898 -12.203 -4.41 1 96.94 93 SER A CA 1
ATOM 722 C C . SER A 1 93 ? 6.391 -12.055 -4.242 1 96.94 93 SER A C 1
ATOM 724 O O . SER A 1 93 ? 5.738 -11.359 -5.023 1 96.94 93 SER A O 1
ATOM 726 N N . GLY A 1 94 ? 5.875 -12.68 -3.207 1 97.62 94 GLY A N 1
ATOM 727 C CA . GLY A 1 94 ? 4.477 -12.516 -2.848 1 97.62 94 GLY A CA 1
ATOM 728 C C . GLY A 1 94 ? 4.109 -11.078 -2.521 1 97.62 94 GLY A C 1
ATOM 729 O O . GLY A 1 94 ? 3.08 -10.578 -2.977 1 97.62 94 GLY A O 1
ATOM 730 N N . LEU A 1 95 ? 4.945 -10.406 -1.762 1 97.75 95 LEU A N 1
ATOM 731 C CA . LEU A 1 95 ? 4.719 -9.008 -1.407 1 97.75 95 LEU A CA 1
ATOM 732 C C . LEU A 1 95 ? 4.566 -8.148 -2.658 1 97.75 95 LEU A C 1
ATOM 734 O O . LEU A 1 95 ? 3.629 -7.355 -2.76 1 97.75 95 LEU A O 1
ATOM 738 N N . TRP A 1 96 ? 5.453 -8.328 -3.574 1 97.81 96 TRP A N 1
ATOM 739 C CA . TRP A 1 96 ? 5.426 -7.516 -4.785 1 97.81 96 TRP A CA 1
ATOM 740 C C . TRP A 1 96 ? 4.191 -7.836 -5.625 1 97.81 96 TRP A C 1
ATOM 742 O O . TRP A 1 96 ? 3.588 -6.941 -6.219 1 97.81 96 TRP A O 1
ATOM 752 N N . ALA A 1 97 ? 3.875 -9.117 -5.711 1 98.5 97 ALA A N 1
ATOM 753 C CA . ALA A 1 97 ? 2.674 -9.484 -6.461 1 98.5 97 ALA A CA 1
ATOM 754 C C . ALA A 1 97 ? 1.448 -8.75 -5.922 1 98.5 97 ALA A C 1
ATOM 756 O O . ALA A 1 97 ? 0.689 -8.148 -6.688 1 98.5 97 ALA A O 1
ATOM 757 N N . VAL A 1 98 ? 1.258 -8.781 -4.613 1 98.81 98 VAL A N 1
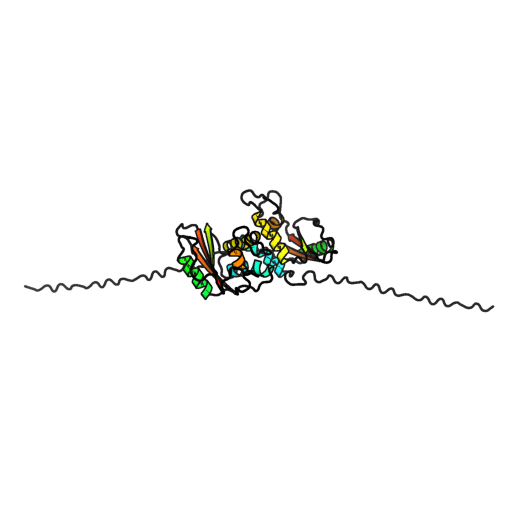ATOM 758 C CA . VAL A 1 98 ? 0.105 -8.125 -4 1 98.81 98 VAL A CA 1
ATOM 759 C C . VAL A 1 98 ? 0.169 -6.625 -4.254 1 98.81 98 VAL A C 1
ATOM 761 O O . VAL A 1 98 ? -0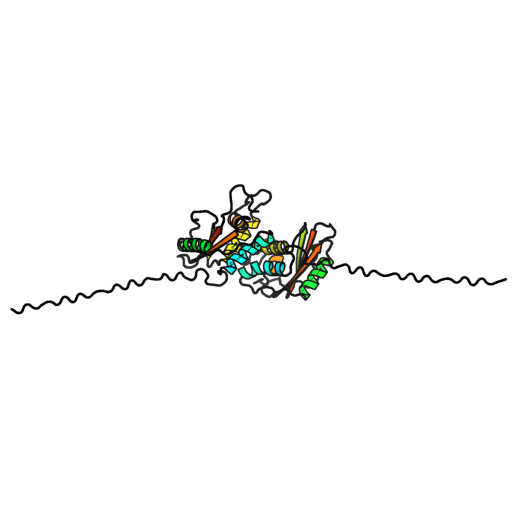.848 -5.996 -4.555 1 98.81 98 VAL A O 1
ATOM 764 N N . GLN A 1 99 ? 1.354 -6.027 -4.145 1 98.5 99 GLN A N 1
ATOM 765 C CA . GLN A 1 99 ? 1.486 -4.598 -4.41 1 98.5 99 GLN A CA 1
ATOM 766 C C . GLN A 1 99 ? 1.084 -4.262 -5.844 1 98.5 99 GLN A C 1
ATOM 768 O O . GLN A 1 99 ? 0.429 -3.248 -6.09 1 98.5 99 GLN A O 1
ATOM 773 N N . LEU A 1 100 ? 1.537 -5.09 -6.793 1 98.19 100 LEU A N 1
ATOM 774 C CA . LEU A 1 100 ? 1.167 -4.871 -8.188 1 98.19 100 LEU A CA 1
ATOM 775 C C . LEU A 1 100 ? -0.347 -4.926 -8.359 1 98.19 100 LEU A C 1
ATOM 777 O O . LEU A 1 100 ? -0.915 -4.145 -9.133 1 98.19 100 LEU A O 1
ATOM 781 N N . TRP A 1 101 ? -1.059 -5.816 -7.684 1 98.69 101 TRP A N 1
ATOM 782 C CA . TRP A 1 101 ? -2.516 -5.883 -7.723 1 98.69 101 TRP A CA 1
ATOM 783 C C . TRP A 1 101 ? -3.133 -4.621 -7.121 1 98.69 101 TRP A C 1
ATOM 785 O O . TRP A 1 101 ? -4.082 -4.066 -7.676 1 98.69 101 TRP A O 1
ATOM 795 N N . ILE A 1 102 ? -2.594 -4.156 -5.957 1 98.44 102 ILE A N 1
ATOM 796 C CA . ILE A 1 102 ? -3.076 -2.945 -5.301 1 98.44 102 ILE A CA 1
ATOM 797 C C . ILE A 1 102 ? -2.879 -1.744 -6.223 1 98.44 102 ILE A C 1
ATOM 799 O O . ILE A 1 102 ? -3.721 -0.844 -6.266 1 98.44 102 ILE A O 1
ATOM 803 N N . ASP A 1 103 ? -1.802 -1.696 -7.043 1 97.5 103 ASP A N 1
ATOM 804 C CA . ASP A 1 103 ? -1.494 -0.591 -7.945 1 97.5 103 ASP A CA 1
ATOM 805 C C . ASP A 1 103 ? -2.611 -0.388 -8.961 1 97.5 103 ASP A C 1
ATOM 807 O O . ASP A 1 103 ? -2.791 0.714 -9.484 1 97.5 103 ASP A O 1
ATOM 811 N N . GLU A 1 104 ? -3.373 -1.38 -9.234 1 97.38 104 GLU A N 1
ATOM 812 C CA . GLU A 1 104 ? -4.484 -1.268 -10.172 1 97.38 104 GLU A CA 1
ATOM 813 C C . GLU A 1 104 ? -5.574 -0.349 -9.625 1 97.38 104 GLU A C 1
ATOM 815 O O . GLU A 1 104 ? -6.484 0.047 -10.359 1 97.38 104 GLU A O 1
ATOM 820 N N . ARG A 1 105 ? -5.539 -0.021 -8.359 1 97.12 105 ARG A N 1
ATOM 821 C CA . ARG A 1 105 ? -6.5 0.902 -7.77 1 97.12 105 ARG A CA 1
ATOM 822 C C . ARG A 1 105 ? -6.656 2.154 -8.625 1 97.12 105 ARG A C 1
ATOM 824 O O . ARG A 1 105 ? -7.766 2.676 -8.773 1 97.12 105 ARG A O 1
ATOM 831 N N . LEU A 1 106 ? -5.617 2.668 -9.195 1 96.25 106 LEU A N 1
ATOM 832 C CA . LEU A 1 106 ? -5.625 3.914 -9.953 1 96.25 106 LEU A CA 1
ATOM 833 C C . LEU A 1 106 ? -6.391 3.75 -11.258 1 96.25 106 LEU A C 1
ATOM 835 O O . LEU A 1 106 ? -6.746 4.738 -11.906 1 96.25 106 LEU A O 1
ATOM 839 N N . ASP A 1 107 ? -6.656 2.475 -11.609 1 96.62 107 ASP A N 1
ATOM 840 C CA . ASP A 1 107 ? -7.406 2.18 -12.828 1 96.62 107 ASP A CA 1
ATOM 841 C C . ASP A 1 107 ? -8.867 1.854 -12.516 1 96.62 107 ASP A C 1
ATOM 843 O O . ASP A 1 107 ? -9.617 1.435 -13.391 1 96.62 107 ASP A O 1
ATOM 847 N N . TYR A 1 108 ? -9.32 1.948 -11.32 1 96.56 108 TYR A N 1
ATOM 848 C CA . TYR A 1 108 ? -10.695 1.692 -10.906 1 96.56 108 TYR A CA 1
ATOM 849 C C . TYR A 1 108 ? -11.438 2.998 -10.641 1 96.56 108 TYR A C 1
ATOM 851 O O . TYR A 1 108 ? -11.031 3.785 -9.781 1 96.56 108 TYR A O 1
ATOM 859 N N . ASP A 1 109 ? -12.461 3.246 -11.383 1 95.25 109 ASP A N 1
ATOM 860 C CA . ASP A 1 109 ? -13.344 4.387 -11.164 1 95.25 109 ASP A CA 1
ATOM 861 C C . ASP A 1 109 ? -14.523 4.004 -10.273 1 95.25 109 ASP A C 1
ATOM 863 O O . ASP A 1 109 ? -15.516 3.445 -10.742 1 95.25 109 ASP A O 1
ATOM 867 N N . TYR A 1 110 ? -14.469 4.32 -9.062 1 93.31 110 TYR A N 1
ATOM 868 C CA . TYR A 1 110 ? -15.469 3.91 -8.078 1 93.31 110 TYR A CA 1
ATOM 869 C C . TYR A 1 110 ? -16.828 4.523 -8.398 1 93.31 110 TYR A C 1
ATOM 871 O O . TYR A 1 110 ? -17.859 3.877 -8.219 1 93.31 110 TYR A O 1
ATOM 879 N N . SER A 1 111 ? -16.906 5.777 -8.867 1 94 111 SER A N 1
ATOM 880 C CA . SER A 1 111 ? -18.156 6.465 -9.125 1 94 111 SER A CA 1
ATOM 881 C C . SER A 1 111 ? -18.969 5.758 -10.211 1 94 111 SER A C 1
ATOM 883 O O . SER A 1 111 ? -20.188 5.809 -10.211 1 94 111 SER A O 1
ATOM 885 N N . LYS A 1 112 ? -18.281 5.07 -11.102 1 94.31 112 LYS A N 1
ATOM 886 C CA . LYS A 1 112 ? -18.938 4.398 -12.219 1 94.31 112 LYS A CA 1
ATOM 887 C C . LYS A 1 112 ? -18.922 2.885 -12.039 1 94.31 112 LYS A C 1
ATOM 889 O O . LYS A 1 112 ? -19.547 2.154 -12.805 1 94.31 112 LYS A O 1
ATOM 894 N N . ASN A 1 113 ? -18.109 2.459 -11.023 1 94.62 113 ASN A N 1
ATOM 895 C CA . ASN A 1 113 ? -17.875 1.03 -10.836 1 94.62 113 ASN A CA 1
ATOM 896 C C . ASN A 1 113 ? -17.312 0.382 -12.102 1 94.62 113 ASN A C 1
ATOM 898 O O . ASN A 1 113 ? -17.844 -0.633 -12.562 1 94.62 113 ASN A O 1
ATOM 902 N N . GLU A 1 114 ? -16.297 0.99 -12.688 1 93.88 114 GLU A N 1
ATOM 903 C CA . GLU A 1 114 ? -15.68 0.522 -13.93 1 93.88 114 GLU A CA 1
ATOM 904 C C . GLU A 1 114 ? -14.156 0.587 -13.859 1 93.88 114 GLU A C 1
ATOM 906 O O . GLU A 1 114 ? -13.602 1.371 -13.086 1 93.88 114 GLU A O 1
ATOM 911 N N . CYS A 1 115 ? -13.609 -0.277 -14.609 1 93.94 115 CYS A N 1
ATOM 912 C CA . CYS A 1 115 ? -12.164 -0.236 -14.781 1 93.94 115 CYS A CA 1
ATOM 913 C C . CYS A 1 115 ? -11.781 0.585 -16.016 1 93.94 115 CYS A C 1
ATOM 915 O O . CYS A 1 115 ? -12.266 0.324 -17.109 1 93.94 115 CYS A O 1
ATOM 917 N N . THR A 1 116 ? -10.906 1.587 -15.828 1 95 116 THR A N 1
ATOM 918 C CA . THR A 1 116 ? -10.398 2.369 -16.953 1 95 116 THR A CA 1
ATOM 919 C C . THR A 1 116 ? -9.289 1.617 -17.688 1 95 116 THR A C 1
ATOM 921 O O . THR A 1 116 ? -8.953 1.949 -18.828 1 95 116 THR A O 1
ATOM 924 N N . ALA A 1 117 ? -8.672 0.663 -17.062 1 93.75 117 ALA A N 1
ATOM 925 C CA . ALA A 1 117 ? -7.758 -0.349 -17.578 1 93.75 117 ALA A CA 1
ATOM 926 C C . ALA A 1 117 ? -7.938 -1.68 -16.859 1 93.75 117 ALA A C 1
ATOM 928 O O . ALA A 1 117 ? -9.055 -2.184 -16.75 1 93.75 117 ALA A O 1
ATOM 929 N N . MET A 1 118 ? -6.93 -2.34 -16.516 1 90.44 118 MET A N 1
ATOM 930 C CA . MET A 1 118 ? -7.055 -3.57 -15.742 1 90.44 118 MET A CA 1
ATOM 931 C C . MET A 1 118 ? -7.16 -3.264 -14.25 1 90.44 118 MET A C 1
ATOM 933 O O . MET A 1 118 ? -6.305 -2.58 -13.688 1 90.44 118 MET A O 1
ATOM 937 N N . CYS A 1 119 ? -8.289 -3.816 -13.625 1 94.69 119 CYS A N 1
ATOM 938 C CA . CYS A 1 119 ? -8.43 -3.521 -12.203 1 94.69 119 CYS A CA 1
ATOM 939 C C . CYS A 1 119 ? -9.031 -4.707 -11.461 1 94.69 119 CYS A C 1
ATOM 941 O O . CYS A 1 119 ? -9.391 -4.59 -10.289 1 94.69 119 CYS A O 1
ATOM 943 N N . GLY A 1 120 ? -9.219 -5.836 -12.141 1 95.69 120 GLY A N 1
ATOM 944 C CA . GLY A 1 120 ? -9.875 -6.984 -11.531 1 95.69 120 GLY A CA 1
ATOM 945 C C . GLY A 1 120 ? -9.125 -7.539 -10.344 1 95.69 120 GLY A C 1
ATOM 946 O O . GLY A 1 120 ? -9.734 -8.055 -9.398 1 95.69 120 GLY A O 1
ATOM 947 N N . HIS A 1 121 ? -7.75 -7.516 -10.359 1 98.31 121 HIS A N 1
ATOM 948 C CA . HIS A 1 121 ? -6.98 -7.996 -9.219 1 98.31 121 HIS A CA 1
ATOM 949 C C . HIS A 1 121 ? -7.191 -7.102 -8 1 98.31 121 HIS A C 1
ATOM 951 O O . HIS A 1 121 ? -7.355 -7.598 -6.883 1 98.31 121 HIS A O 1
ATOM 957 N N . TYR A 1 122 ? -7.238 -5.832 -8.227 1 98.5 122 TYR A N 1
ATOM 958 C CA . TYR A 1 122 ? -7.465 -4.887 -7.141 1 98.5 122 TYR A CA 1
ATOM 959 C C . TYR A 1 122 ? -8.852 -5.082 -6.527 1 98.5 122 TYR A C 1
ATOM 961 O O . TYR A 1 122 ? -8.984 -5.164 -5.305 1 98.5 122 TYR A O 1
ATOM 969 N N . THR A 1 123 ? -9.883 -5.129 -7.41 1 98.19 123 THR A N 1
ATOM 970 C CA . THR A 1 123 ? -11.242 -5.242 -6.883 1 98.19 123 THR A CA 1
ATOM 971 C C . THR A 1 123 ? -11.406 -6.535 -6.09 1 98.19 123 THR A C 1
ATOM 973 O O . THR A 1 123 ? -12.141 -6.578 -5.105 1 98.19 123 THR A O 1
ATOM 976 N N . GLN A 1 124 ? -10.719 -7.605 -6.43 1 98.56 124 GLN A N 1
ATOM 977 C CA . GLN A 1 124 ? -10.75 -8.82 -5.621 1 98.56 124 GLN A CA 1
ATOM 978 C C . GLN A 1 124 ? -10.078 -8.602 -4.27 1 98.56 124 GLN A C 1
ATOM 980 O O . GLN A 1 124 ? -10.594 -9.047 -3.238 1 98.56 124 GLN A O 1
ATOM 985 N N . VAL A 1 125 ? -8.922 -7.922 -4.234 1 98.81 125 VAL A N 1
ATOM 986 C CA . VAL A 1 125 ? -8.195 -7.641 -3.006 1 98.81 125 VAL A CA 1
ATOM 987 C C . VAL A 1 125 ? -9.102 -6.91 -2.02 1 98.81 125 VAL A C 1
ATOM 989 O O . VAL A 1 125 ? -9.07 -7.184 -0.817 1 98.81 125 VAL A O 1
ATOM 992 N N . VAL A 1 126 ? -9.969 -6.012 -2.518 1 98.69 126 VAL A N 1
ATOM 993 C CA . VAL A 1 126 ? -10.703 -5.133 -1.617 1 98.69 126 VAL A CA 1
ATOM 994 C C . VAL A 1 126 ? -12.172 -5.543 -1.584 1 98.69 126 VAL A C 1
ATOM 996 O O . VAL A 1 126 ? -13.031 -4.777 -1.125 1 98.69 126 VAL A O 1
ATOM 999 N N . TRP A 1 127 ? -12.469 -6.73 -2.121 1 98.56 127 TRP A N 1
ATOM 1000 C CA . TRP A 1 127 ? -13.859 -7.184 -2.104 1 98.56 127 TRP A CA 1
ATOM 1001 C C . TRP A 1 127 ? -14.367 -7.328 -0.672 1 98.56 127 TRP A C 1
ATOM 1003 O O . TRP A 1 127 ? -13.852 -8.156 0.09 1 98.56 127 TRP A O 1
ATOM 1013 N N . LYS A 1 128 ? -15.398 -6.547 -0.312 1 98.31 128 LYS A N 1
ATOM 1014 C CA . LYS A 1 128 ? -15.812 -6.363 1.077 1 98.31 128 LYS A CA 1
ATOM 1015 C C . LYS A 1 128 ? -16.234 -7.688 1.708 1 98.31 128 LYS A C 1
ATOM 1017 O O . LYS A 1 128 ? -15.945 -7.941 2.881 1 98.31 128 LYS A O 1
ATOM 1022 N N . ASN A 1 129 ? -16.859 -8.547 0.969 1 98 129 ASN A N 1
ATOM 1023 C CA . ASN A 1 129 ? -17.438 -9.758 1.543 1 98 129 ASN A CA 1
ATOM 1024 C C . ASN A 1 129 ? -16.406 -10.883 1.644 1 98 129 ASN A C 1
ATOM 1026 O O . ASN A 1 129 ? -16.656 -11.906 2.283 1 98 129 ASN A O 1
ATOM 1030 N N . THR A 1 130 ? -15.289 -10.758 0.969 1 98.69 130 THR A N 1
ATOM 1031 C CA . THR A 1 130 ? -14.211 -11.727 1.134 1 98.69 130 THR A CA 1
ATOM 1032 C C . THR A 1 130 ? -13.602 -11.633 2.531 1 98.69 130 THR A C 1
ATOM 1034 O O . THR A 1 130 ? -13.352 -10.539 3.029 1 98.69 130 THR A O 1
ATOM 1037 N N . THR A 1 131 ? -13.391 -12.797 3.182 1 98.81 131 THR A N 1
ATOM 1038 C CA . THR A 1 131 ? -12.914 -12.75 4.559 1 98.81 131 THR A CA 1
ATOM 1039 C C . THR A 1 131 ? -11.609 -13.531 4.703 1 98.81 131 THR A C 1
ATOM 1041 O O . THR A 1 131 ? -10.859 -13.336 5.664 1 98.81 131 THR A O 1
ATOM 1044 N N . LYS A 1 132 ? -11.336 -14.414 3.768 1 98.94 132 LYS A N 1
ATOM 1045 C CA . LYS A 1 132 ? -10.18 -15.297 3.875 1 98.94 132 LYS A CA 1
ATOM 1046 C C . LYS A 1 132 ? -9.305 -15.203 2.629 1 98.94 132 LYS A C 1
ATOM 1048 O O . LYS A 1 132 ? -9.805 -15.008 1.521 1 98.94 132 LYS A O 1
ATOM 1053 N N . VAL A 1 133 ? -8.031 -15.391 2.814 1 98.88 133 VAL A N 1
ATOM 1054 C CA . VAL A 1 133 ? -7.074 -15.461 1.714 1 98.88 133 VAL A CA 1
ATOM 1055 C C . VAL A 1 133 ? -6.066 -16.578 1.976 1 98.88 133 VAL A C 1
ATOM 1057 O O . VAL A 1 133 ? -5.805 -16.922 3.129 1 98.88 133 VAL A O 1
ATOM 1060 N N . GLY A 1 134 ? -5.609 -17.234 1.051 1 98.62 134 GLY A N 1
ATOM 1061 C CA . GLY A 1 134 ? -4.477 -18.141 0.988 1 98.62 134 GLY A CA 1
ATOM 1062 C C . GLY A 1 134 ? -3.717 -18.062 -0.323 1 98.62 134 GLY A C 1
ATOM 1063 O O . GLY A 1 134 ? -4.32 -17.922 -1.388 1 98.62 134 GLY A O 1
ATOM 1064 N N . CYS A 1 135 ? -2.432 -18.141 -0.244 1 98.56 135 CYS A N 1
ATOM 1065 C CA . CYS A 1 135 ? -1.612 -17.938 -1.435 1 98.56 135 CYS A CA 1
ATOM 1066 C C . CYS A 1 135 ? -0.57 -19.031 -1.571 1 98.56 135 CYS A C 1
ATOM 1068 O O . CYS A 1 135 ? -0.307 -19.766 -0.616 1 98.56 135 CYS A O 1
ATOM 1070 N N . GLY A 1 136 ? -0.091 -19.203 -2.727 1 97.62 136 GLY A N 1
ATOM 1071 C CA . GLY A 1 136 ? 0.99 -20.109 -3.066 1 97.62 136 GLY A CA 1
ATOM 1072 C C . GLY A 1 136 ? 1.971 -19.531 -4.066 1 97.62 136 GLY A C 1
ATOM 1073 O O . GLY A 1 136 ? 1.654 -18.578 -4.766 1 97.62 136 GLY A O 1
ATOM 1074 N N . LYS A 1 137 ? 3.078 -20.078 -4.062 1 97.81 137 LYS A N 1
ATOM 1075 C CA . LYS A 1 137 ? 4.172 -19.672 -4.941 1 97.81 137 LYS A CA 1
ATOM 1076 C C . LYS A 1 137 ? 4.914 -20.891 -5.492 1 97.81 137 LYS A C 1
ATOM 1078 O O . LYS A 1 137 ? 5.148 -21.859 -4.766 1 97.81 137 LYS A O 1
ATOM 1083 N N . SER A 1 138 ? 5.266 -20.828 -6.758 1 96.81 138 SER A N 1
ATOM 1084 C CA . SER A 1 138 ? 6.121 -21.844 -7.352 1 96.81 138 SER A CA 1
ATOM 1085 C C . SER A 1 138 ? 7.129 -21.234 -8.32 1 96.81 138 SER A C 1
ATOM 1087 O O . SER A 1 138 ? 6.867 -20.188 -8.914 1 96.81 138 SER A O 1
ATOM 1089 N N . ARG A 1 139 ? 8.273 -21.891 -8.422 1 96.56 139 ARG A N 1
ATOM 1090 C CA . ARG A 1 139 ? 9.258 -21.531 -9.438 1 96.56 139 ARG A CA 1
ATOM 1091 C C . ARG A 1 139 ? 8.875 -22.078 -10.805 1 96.56 139 ARG A C 1
ATOM 1093 O O . ARG A 1 139 ? 8.547 -23.266 -10.922 1 96.56 139 ARG A O 1
ATOM 1100 N N . CYS A 1 140 ? 8.953 -21.219 -11.789 1 96.88 140 CYS A N 1
ATOM 1101 C CA . CYS A 1 140 ? 8.594 -21.641 -13.133 1 96.88 140 CYS A CA 1
ATOM 1102 C C . CYS A 1 140 ? 9.742 -22.422 -13.781 1 96.88 140 CYS A C 1
ATOM 1104 O O . CYS A 1 140 ? 10.883 -22.328 -13.328 1 96.88 140 CYS A O 1
ATOM 1106 N N . THR A 1 141 ? 9.414 -23.125 -14.812 1 96.88 141 THR A N 1
ATOM 1107 C CA . THR A 1 141 ? 10.367 -24.031 -15.453 1 96.88 141 THR A CA 1
ATOM 1108 C C . THR A 1 141 ? 11.5 -23.25 -16.109 1 96.88 141 THR A C 1
ATOM 1110 O O . THR A 1 141 ? 12.562 -23.812 -16.391 1 96.88 141 THR A O 1
ATOM 1113 N N . ASP A 1 142 ? 11.289 -21.953 -16.375 1 95.25 142 ASP A N 1
ATOM 1114 C CA . ASP A 1 142 ? 12.359 -21.156 -16.953 1 95.25 142 ASP A CA 1
ATOM 1115 C C . ASP A 1 142 ? 13.469 -20.906 -15.938 1 95.25 142 ASP A C 1
ATOM 1117 O O . ASP A 1 142 ? 14.531 -20.391 -16.281 1 95.25 142 ASP A O 1
ATOM 1121 N N . GLY A 1 143 ? 13.242 -21.203 -14.719 1 95.56 143 GLY A N 1
ATOM 1122 C CA . GLY A 1 143 ? 14.242 -21.109 -13.664 1 95.56 143 GLY A CA 1
ATOM 1123 C C . GLY A 1 143 ? 14.43 -19.703 -13.133 1 95.56 143 GLY A C 1
ATOM 1124 O O . GLY A 1 143 ? 15.234 -19.484 -12.227 1 95.56 143 GLY A O 1
ATOM 1125 N N . LYS A 1 144 ? 13.742 -18.75 -13.578 1 96.56 144 LYS A N 1
ATOM 1126 C CA . LYS A 1 144 ? 13.953 -17.344 -13.234 1 96.56 144 LYS A CA 1
ATOM 1127 C C . LYS A 1 144 ? 12.672 -16.719 -12.688 1 96.56 144 LYS A C 1
ATOM 1129 O O . LYS A 1 144 ? 12.727 -15.867 -11.797 1 96.56 144 LYS A O 1
ATOM 1134 N N . SER A 1 145 ? 11.547 -17.188 -13.203 1 96.81 145 SER A N 1
ATOM 1135 C CA . SER A 1 145 ? 10.273 -16.562 -12.852 1 96.81 145 SER A CA 1
ATOM 1136 C C . SER A 1 145 ? 9.57 -17.344 -11.742 1 96.81 145 SER A C 1
ATOM 1138 O O . SER A 1 145 ? 9.828 -18.531 -11.547 1 96.81 145 SER A O 1
ATOM 1140 N N . ASN A 1 146 ? 8.812 -16.641 -10.969 1 97.12 146 ASN A N 1
ATOM 1141 C CA . ASN A 1 146 ? 7.891 -17.266 -10.031 1 97.12 146 ASN A CA 1
ATOM 1142 C C . ASN A 1 146 ? 6.438 -17.078 -10.453 1 97.12 146 ASN A C 1
ATOM 1144 O O . ASN A 1 146 ? 6.09 -16.062 -11.062 1 97.12 146 ASN A O 1
ATOM 1148 N N . MET A 1 147 ? 5.645 -18.094 -10.172 1 97.75 147 MET A N 1
ATOM 1149 C CA . MET A 1 147 ? 4.188 -18.031 -10.234 1 97.75 147 MET A CA 1
ATOM 1150 C C . MET A 1 147 ? 3.588 -17.797 -8.852 1 97.75 147 MET A C 1
ATOM 1152 O O . MET A 1 147 ? 3.869 -18.562 -7.918 1 97.75 147 MET A O 1
ATOM 1156 N N . ILE A 1 148 ? 2.82 -16.688 -8.688 1 98.38 148 ILE A N 1
ATOM 1157 C CA . ILE A 1 148 ? 2.105 -16.391 -7.449 1 98.38 148 ILE A CA 1
ATOM 1158 C C . ILE A 1 148 ? 0.605 -16.562 -7.664 1 98.38 148 ILE A C 1
ATOM 1160 O O . ILE A 1 148 ? 0.041 -16.031 -8.617 1 98.38 148 ILE A O 1
ATOM 1164 N N . VAL A 1 149 ? -0.017 -17.344 -6.84 1 98.5 149 VAL A N 1
ATOM 1165 C CA . VAL A 1 149 ? -1.459 -17.578 -6.855 1 98.5 149 VAL A CA 1
ATOM 1166 C C . VAL A 1 149 ? -2.051 -17.234 -5.488 1 98.5 149 VAL A C 1
ATOM 1168 O O . VAL A 1 149 ? -1.567 -17.719 -4.461 1 98.5 149 VAL A O 1
ATOM 1171 N N . CYS A 1 150 ? -3.078 -16.406 -5.438 1 98.81 150 CYS A N 1
ATOM 1172 C CA . CYS A 1 150 ? -3.844 -16.188 -4.215 1 98.81 150 CYS A CA 1
ATOM 1173 C C . CYS A 1 150 ? -5.328 -16.453 -4.445 1 98.81 150 CYS A C 1
ATOM 1175 O O . CYS A 1 150 ? -5.91 -15.945 -5.406 1 98.81 150 CYS A O 1
ATOM 1177 N N . ASN A 1 151 ? -5.875 -17.234 -3.559 1 98.81 151 ASN A N 1
ATOM 1178 C CA . ASN A 1 151 ? -7.309 -17.5 -3.559 1 98.81 151 ASN A CA 1
ATOM 1179 C C . ASN A 1 151 ? -8.016 -16.766 -2.428 1 98.81 151 ASN A C 1
ATOM 1181 O O . ASN A 1 151 ? -7.418 -16.5 -1.384 1 98.81 151 ASN A O 1
ATOM 1185 N N . TYR A 1 152 ? -9.227 -16.469 -2.727 1 98.81 152 TYR A N 1
ATOM 1186 C CA . TYR A 1 152 ? -10.062 -15.703 -1.811 1 98.81 152 TYR A CA 1
ATOM 1187 C C . TYR A 1 152 ? -11.383 -16.422 -1.547 1 98.81 152 TYR A C 1
ATOM 1189 O O . TYR A 1 152 ? -11.961 -17.016 -2.453 1 98.81 152 TYR A O 1
ATOM 1197 N N . ASP A 1 153 ? -11.844 -16.234 -0.318 1 98.56 153 ASP A N 1
ATOM 1198 C CA . ASP A 1 153 ? -13.086 -16.906 0.064 1 98.56 153 ASP A CA 1
ATOM 1199 C C . ASP A 1 153 ? -13.93 -16.031 0.984 1 98.56 153 ASP A C 1
ATOM 1201 O O . ASP A 1 153 ? -13.477 -15.641 2.064 1 98.56 153 ASP A O 1
ATOM 1205 N N . PRO A 1 154 ? -15.195 -15.82 0.661 1 98.12 154 PRO A N 1
ATOM 1206 C CA . PRO A 1 154 ? -15.828 -16.141 -0.623 1 98.12 154 PRO A CA 1
ATOM 1207 C C . PRO A 1 154 ? -15.227 -15.352 -1.786 1 98.12 154 PRO A C 1
ATOM 1209 O O . PRO A 1 154 ? -14.594 -14.312 -1.572 1 98.12 154 PRO A O 1
ATOM 1212 N N . PRO A 1 155 ? -15.344 -15.891 -3.043 1 97.12 155 PRO A N 1
ATOM 1213 C CA . PRO A 1 155 ? -14.883 -15.141 -4.215 1 97.12 155 PRO A CA 1
ATOM 1214 C C . PRO A 1 155 ? -15.57 -13.789 -4.367 1 97.12 155 PRO A C 1
ATOM 1216 O O . PRO A 1 155 ? -16.719 -13.617 -3.922 1 97.12 155 PRO A O 1
ATOM 1219 N N . GLY A 1 156 ? -14.781 -12.844 -4.957 1 96.62 156 GLY A N 1
ATOM 1220 C CA . GLY A 1 156 ? -15.336 -11.539 -5.289 1 96.62 156 GLY A CA 1
ATOM 1221 C C . GLY A 1 156 ? -15.484 -11.312 -6.781 1 96.62 156 GLY A C 1
ATOM 1222 O O . GLY A 1 156 ? -15.68 -12.266 -7.539 1 96.62 156 GLY A O 1
ATOM 1223 N N . ASN A 1 157 ? -15.609 -9.992 -7.164 1 92.12 157 ASN A N 1
ATOM 1224 C CA . ASN A 1 157 ? -15.672 -9.547 -8.555 1 92.12 157 ASN A CA 1
ATOM 1225 C C . ASN A 1 157 ? -16.953 -10.008 -9.234 1 92.12 157 ASN A C 1
ATOM 1227 O O . ASN A 1 157 ? -16.938 -10.484 -10.367 1 92.12 157 ASN A O 1
ATOM 1231 N N . TYR A 1 158 ? -17.891 -10.008 -8.438 1 86.88 158 TYR A N 1
ATOM 1232 C CA . TYR A 1 158 ? -19.172 -10.32 -9.055 1 86.88 158 TYR A CA 1
ATOM 1233 C C . TYR A 1 158 ? -19.641 -9.188 -9.953 1 86.88 158 TYR A C 1
ATOM 1235 O O . TYR A 1 158 ? -19.641 -8.023 -9.547 1 86.88 158 TYR A O 1
ATOM 1243 N N . ILE A 1 159 ? -19.938 -9.555 -11.164 1 83.12 159 ILE A N 1
ATOM 1244 C CA . ILE A 1 159 ? -20.328 -8.586 -12.18 1 83.12 159 ILE A CA 1
ATOM 1245 C C . ILE A 1 159 ? -21.5 -7.742 -11.664 1 83.12 159 ILE A C 1
ATOM 1247 O O . ILE A 1 159 ? -22.469 -8.273 -11.117 1 83.12 159 ILE A O 1
ATOM 1251 N N . GLY A 1 160 ? -21.375 -6.484 -11.781 1 83.94 160 GLY A N 1
ATOM 1252 C CA . GLY A 1 160 ? -22.438 -5.57 -11.414 1 83.94 160 GLY A CA 1
ATOM 1253 C C . GLY A 1 160 ? -22.391 -5.156 -9.953 1 83.94 160 GLY A C 1
ATOM 1254 O O . GLY A 1 160 ? -23.109 -4.242 -9.547 1 83.94 160 GLY A O 1
ATOM 1255 N N . GLU A 1 161 ? -21.625 -5.719 -9.18 1 92.56 161 GLU A N 1
ATOM 1256 C CA . GLU A 1 161 ? -21.531 -5.398 -7.762 1 92.56 161 GLU A CA 1
ATOM 1257 C C . GLU A 1 161 ? -20.266 -4.582 -7.465 1 92.56 161 GLU A C 1
ATOM 1259 O O . GLU A 1 161 ? -19.219 -4.828 -8.047 1 92.56 161 GLU A O 1
ATOM 1264 N N . TYR A 1 162 ? -20.547 -3.561 -6.539 1 94.12 162 TYR A N 1
ATOM 1265 C CA . TYR A 1 162 ? -19.406 -2.789 -6.066 1 94.12 162 TYR A CA 1
ATOM 1266 C C . TYR A 1 162 ? -18.547 -3.623 -5.129 1 94.12 162 TYR A C 1
ATOM 1268 O O . TYR A 1 162 ? -19.062 -4.402 -4.328 1 94.12 162 TYR A O 1
ATOM 1276 N N . PRO A 1 163 ? -17.266 -3.527 -5.234 1 94.75 163 PRO A N 1
ATOM 1277 C CA . PRO A 1 163 ? -16.391 -4.266 -4.324 1 94.75 163 PRO A CA 1
ATOM 1278 C C . PRO A 1 163 ? -16.578 -3.863 -2.861 1 94.75 163 PRO A C 1
ATOM 1280 O O . PRO A 1 163 ? -16.391 -4.688 -1.962 1 94.75 163 PRO A O 1
ATOM 1283 N N . TYR A 1 164 ? -16.938 -2.609 -2.65 1 93.62 164 TYR A N 1
ATOM 1284 C CA . TYR A 1 164 ? -17.141 -2.104 -1.298 1 93.62 164 TYR A CA 1
ATOM 1285 C C . TYR A 1 164 ? -18 -0.843 -1.31 1 93.62 164 TYR A C 1
ATOM 1287 O O . TYR A 1 164 ? -18.156 -0.2 -2.35 1 93.62 164 TYR A O 1
ATOM 1295 N N . MET B 1 1 ? -21.156 68.25 60.562 1 35.91 1 MET B N 1
ATOM 1296 C CA . MET B 1 1 ? -20.969 67.812 59.188 1 35.91 1 MET B CA 1
ATOM 1297 C C . MET B 1 1 ? -20.203 66.5 59.094 1 35.91 1 MET B C 1
ATOM 1299 O O . MET B 1 1 ? -19.031 66.438 59.469 1 35.91 1 MET B O 1
ATOM 1303 N N . GLY B 1 2 ? -20.938 65.375 59.344 1 42.03 2 GLY B N 1
ATOM 1304 C CA . GLY B 1 2 ? -20.516 64 59.406 1 42.03 2 GLY B CA 1
ATOM 1305 C C . GLY B 1 2 ? -19.859 63.5 58.156 1 42.03 2 GLY B C 1
ATOM 1306 O O . GLY B 1 2 ? -20.438 63.625 57.062 1 42.03 2 GLY B O 1
ATOM 1307 N N . HIS B 1 3 ? -18.547 63.625 58 1 46.19 3 HIS B N 1
ATOM 1308 C CA . HIS B 1 3 ? -17.797 63.125 56.875 1 46.19 3 HIS B CA 1
ATOM 1309 C C . HIS B 1 3 ? -18.125 61.656 56.594 1 46.19 3 HIS B C 1
ATOM 1311 O O . HIS B 1 3 ? -18.031 60.812 57.5 1 46.19 3 HIS B O 1
ATOM 1317 N N . GLN B 1 4 ? -19.094 61.375 55.719 1 46.75 4 GLN B N 1
ATOM 1318 C CA . GLN B 1 4 ? -19.484 60.094 55.188 1 46.75 4 GLN B CA 1
ATOM 1319 C C . GLN B 1 4 ? -18.297 59.406 54.531 1 46.75 4 GLN B C 1
ATOM 1321 O O . GLN B 1 4 ? -17.672 59.969 53.625 1 46.75 4 GLN B O 1
ATOM 1326 N N . ARG B 1 5 ? -17.469 58.625 55.312 1 47.03 5 ARG B N 1
ATOM 1327 C CA . ARG B 1 5 ? -16.406 57.781 54.75 1 47.03 5 ARG B CA 1
ATOM 1328 C C . ARG B 1 5 ? -16.953 56.906 53.625 1 47.03 5 ARG B C 1
ATOM 1330 O O . ARG B 1 5 ? -17.906 56.156 53.812 1 47.03 5 ARG B O 1
ATOM 1337 N N . CYS B 1 6 ? -16.938 57.375 52.375 1 44.75 6 CYS B N 1
ATOM 1338 C CA . CYS B 1 6 ? -17.219 56.562 51.188 1 44.75 6 CYS B CA 1
ATOM 1339 C C . CYS B 1 6 ? -16.328 55.312 51.188 1 44.75 6 CYS B C 1
ATOM 1341 O O . CYS B 1 6 ? -15.109 55.438 51.156 1 44.75 6 CYS B O 1
ATOM 1343 N N . ASN B 1 7 ? -16.703 54.25 51.906 1 44.94 7 ASN B N 1
ATOM 1344 C CA . ASN B 1 7 ? -16.047 52.969 51.812 1 44.94 7 ASN B CA 1
ATOM 1345 C C . ASN B 1 7 ? -15.938 52.5 50.344 1 44.94 7 ASN B C 1
ATOM 1347 O O . ASN B 1 7 ? -16.953 52.25 49.688 1 44.94 7 ASN B O 1
ATOM 1351 N N . ILE B 1 8 ? -15 53 49.594 1 50.06 8 ILE B N 1
ATOM 1352 C CA . ILE B 1 8 ? -14.711 52.469 48.25 1 50.06 8 ILE B CA 1
ATOM 1353 C C . ILE B 1 8 ? -14.422 51 48.344 1 50.06 8 ILE B C 1
ATOM 1355 O O . ILE B 1 8 ? -13.5 50.562 49.031 1 50.06 8 ILE B O 1
ATOM 1359 N N . SER B 1 9 ? -15.422 50.188 48.406 1 49.97 9 SER B N 1
ATOM 1360 C CA . SER B 1 9 ? -15.219 48.75 48.281 1 49.97 9 SER B CA 1
ATOM 1361 C C . SER B 1 9 ? -14.484 48.406 46.969 1 49.97 9 SER B C 1
ATOM 1363 O O . SER B 1 9 ? -14.938 48.781 45.875 1 49.97 9 SER B O 1
ATOM 1365 N N . LEU B 1 10 ? -13.188 48.344 47.031 1 49.38 10 LEU B N 1
ATOM 1366 C CA . LEU B 1 10 ? -12.391 47.812 45.938 1 49.38 10 LEU B CA 1
ATOM 1367 C C . LEU B 1 10 ? -12.906 46.469 45.469 1 49.38 10 LEU B C 1
ATOM 1369 O O . LEU B 1 10 ? -12.875 45.5 46.25 1 49.38 10 LEU B O 1
ATOM 1373 N N . VAL B 1 11 ? -13.898 46.438 44.625 1 52.62 11 VAL B N 1
ATOM 1374 C CA . VAL B 1 11 ? -14.273 45.156 44 1 52.62 11 VAL B CA 1
ATOM 1375 C C . VAL B 1 11 ? -13.102 44.625 43.188 1 52.62 11 VAL B C 1
ATOM 1377 O O . VAL B 1 11 ? -12.633 45.25 42.25 1 52.62 11 VAL B O 1
ATOM 1380 N N . VAL B 1 12 ? -12.234 43.844 43.812 1 52.09 12 VAL B N 1
ATOM 1381 C CA . VAL B 1 12 ? -11.203 43.094 43.094 1 52.09 12 VAL B CA 1
ATOM 1382 C C . VAL B 1 12 ? -11.852 42.188 42.062 1 52.09 12 VAL B C 1
ATOM 1384 O O . VAL B 1 12 ? -12.617 41.281 42.406 1 52.09 12 VAL B O 1
ATOM 1387 N N . ALA B 1 13 ? -12.047 42.688 40.844 1 51.06 13 ALA B N 1
ATOM 1388 C CA . ALA B 1 13 ? -12.422 41.781 39.75 1 51.06 13 ALA B CA 1
ATOM 1389 C C . ALA B 1 13 ? -11.359 40.719 39.531 1 51.06 13 ALA B C 1
ATOM 1391 O O . ALA B 1 13 ? -10.227 41.031 39.156 1 51.06 13 ALA B O 1
ATOM 1392 N N . ILE B 1 14 ? -11.461 39.625 40.188 1 50.72 14 ILE B N 1
ATOM 1393 C CA . ILE B 1 14 ? -10.641 38.469 39.844 1 50.72 14 ILE B CA 1
ATOM 1394 C C . ILE B 1 14 ? -10.875 38.062 38.406 1 50.72 14 ILE B C 1
ATOM 1396 O O . ILE B 1 14 ? -11.984 37.688 38.031 1 50.72 14 ILE B O 1
ATOM 1400 N N . PHE B 1 15 ? -10.078 38.656 37.469 1 46.59 15 PHE B N 1
ATOM 1401 C CA . PHE B 1 15 ? -10.062 38.125 36.094 1 46.59 15 PHE B CA 1
ATOM 1402 C C . PHE B 1 15 ? -9.633 36.656 36.094 1 46.59 15 PHE B C 1
ATOM 1404 O O . PHE B 1 15 ? -8.477 36.344 36.375 1 46.59 15 PHE B O 1
ATOM 1411 N N . ILE B 1 16 ? -10.492 35.719 36.281 1 47.16 16 ILE B N 1
ATOM 1412 C CA . ILE B 1 16 ? -10.195 34.312 36.031 1 47.16 16 ILE B CA 1
ATOM 1413 C C . ILE B 1 16 ? -9.727 34.125 34.594 1 47.16 16 ILE B C 1
ATOM 1415 O O . ILE B 1 16 ? -10.492 34.312 33.656 1 47.16 16 ILE B O 1
ATOM 1419 N N . SER B 1 17 ? -8.484 34.375 34.281 1 44 17 SER B N 1
ATOM 1420 C CA . SER B 1 17 ? -7.965 33.906 33 1 44 17 SER B CA 1
ATOM 1421 C C . SER B 1 17 ? -8.32 32.469 32.75 1 44 17 SER B C 1
ATOM 1423 O O . SER B 1 17 ? -7.914 31.578 33.531 1 44 17 SER B O 1
ATOM 1425 N N . VAL B 1 18 ? -9.477 32.156 32.312 1 44.41 18 VAL B N 1
ATOM 1426 C CA . VAL B 1 18 ? -9.719 30.828 31.797 1 44.41 18 VAL B CA 1
ATOM 1427 C C . VAL B 1 18 ? -8.578 30.422 30.859 1 44.41 18 VAL B C 1
ATOM 1429 O O . VAL B 1 18 ? -8.367 31.047 29.828 1 44.41 18 VAL B O 1
ATOM 1432 N N . LEU B 1 19 ? -7.414 30.016 31.375 1 42.19 19 LEU B N 1
ATOM 1433 C CA . LEU B 1 19 ? -6.523 29.281 30.484 1 42.19 19 LEU B CA 1
ATOM 1434 C C . LEU B 1 19 ? -7.316 28.391 29.531 1 42.19 19 LEU B C 1
ATOM 1436 O O . LEU B 1 19 ? -7.984 27.453 29.969 1 42.19 19 LEU B O 1
ATOM 1440 N N . HIS B 1 20 ? -7.922 29.031 28.562 1 41.28 20 HIS B N 1
ATOM 1441 C CA . HIS B 1 20 ? -8.359 28.141 27.484 1 41.28 20 HIS B CA 1
ATOM 1442 C C . HIS B 1 20 ? -7.316 27.062 27.219 1 41.28 20 HIS B C 1
ATOM 1444 O O . HIS B 1 20 ? -6.238 27.344 26.688 1 41.28 20 HIS B O 1
ATOM 1450 N N . LEU B 1 21 ? -7.059 26.156 28.094 1 41.56 21 LEU B N 1
ATOM 1451 C CA . LEU B 1 21 ? -6.426 24.953 27.547 1 41.56 21 LEU B CA 1
ATOM 1452 C C . LEU B 1 21 ? -7 24.625 26.172 1 41.56 21 LEU B C 1
ATOM 1454 O O . LEU B 1 21 ? -8.148 24.172 26.062 1 41.56 21 LEU B O 1
ATOM 1458 N N . SER B 1 22 ? -6.719 25.5 25.234 1 41.91 22 SER B N 1
ATOM 1459 C CA . SER B 1 22 ? -7 24.984 23.891 1 41.91 22 SER B CA 1
ATOM 1460 C C . SER B 1 22 ? -6.883 23.453 23.875 1 41.91 22 SER B C 1
ATOM 1462 O O . SER B 1 22 ? -5.816 22.906 24.141 1 41.91 22 SER B O 1
ATOM 1464 N N . ARG B 1 23 ? -7.852 22.797 24.297 1 39 23 ARG B N 1
ATOM 1465 C CA . ARG B 1 23 ? -7.895 21.344 24.109 1 39 23 ARG B CA 1
ATOM 1466 C C . ARG B 1 23 ? -7.184 20.953 22.812 1 39 23 ARG B C 1
ATOM 1468 O O . ARG B 1 23 ? -7.648 21.266 21.719 1 39 23 ARG B O 1
ATOM 1475 N N . ALA B 1 24 ? -5.895 20.875 22.781 1 43.66 24 ALA B N 1
ATOM 1476 C CA . ALA B 1 24 ? -5.262 20.141 21.688 1 43.66 24 ALA B CA 1
ATOM 1477 C C . ALA B 1 24 ? -6.129 18.969 21.25 1 43.66 24 ALA B C 1
ATOM 1479 O O . ALA B 1 24 ? -6.441 18.078 22.047 1 43.66 24 ALA B O 1
ATOM 1480 N N . GLN B 1 25 ? -7.254 19.172 20.5 1 47.66 25 GLN B N 1
ATOM 1481 C CA . GLN B 1 25 ? -8.008 18.031 19.984 1 47.66 25 GLN B CA 1
ATOM 1482 C C . GLN B 1 25 ? -7.094 16.828 19.781 1 47.66 25 GLN B C 1
ATOM 1484 O O . GLN B 1 25 ? -5.957 16.969 19.312 1 47.66 25 GLN B O 1
ATOM 1489 N N . PRO B 1 26 ? -7.371 15.727 20.391 1 50.72 26 PRO B N 1
ATOM 1490 C CA . PRO B 1 26 ? -6.488 14.57 20.234 1 50.72 26 PRO B CA 1
ATOM 1491 C C . PRO B 1 26 ? -6.117 14.305 18.781 1 50.72 26 PRO B C 1
ATOM 1493 O O . PRO B 1 26 ? -6.996 14.234 17.922 1 50.72 26 PRO B O 1
ATOM 1496 N N . GLN B 1 27 ? -4.957 14.82 18.281 1 53.59 27 GLN B N 1
ATOM 1497 C CA . GLN B 1 27 ? -4.242 14.75 17.016 1 53.59 27 GLN B CA 1
ATOM 1498 C C . GLN B 1 27 ? -4.508 13.422 16.312 1 53.59 27 GLN B C 1
ATOM 1500 O O . GLN B 1 27 ? -4.543 13.367 15.078 1 53.59 27 GLN B O 1
ATOM 1505 N N . PHE B 1 28 ? -4.785 12.375 17.109 1 60.5 28 PHE B N 1
ATOM 1506 C CA . PHE B 1 28 ? -4.867 11.016 16.578 1 60.5 28 PHE B CA 1
ATOM 1507 C C . PHE B 1 28 ? -6.254 10.43 16.812 1 60.5 28 PHE B C 1
ATOM 1509 O O . PHE B 1 28 ? -6.41 9.211 16.922 1 60.5 28 PHE B O 1
ATOM 1516 N N . GLU B 1 29 ? -7.32 11.43 16.828 1 65.75 29 GLU B N 1
ATOM 1517 C CA . GLU B 1 29 ? -8.648 10.867 17.047 1 65.75 29 GLU B CA 1
ATOM 1518 C C . GLU B 1 29 ? -9.273 10.406 15.734 1 65.75 29 GLU B C 1
ATOM 1520 O O . GLU B 1 29 ? -9.031 11 14.688 1 65.75 29 GLU B O 1
ATOM 1525 N N . GLY B 1 30 ? -9.859 9.242 15.758 1 74 30 GLY B N 1
ATOM 1526 C CA . GLY B 1 30 ? -10.672 8.648 14.711 1 74 30 GLY B CA 1
ATOM 1527 C C . GLY B 1 30 ? -9.953 7.535 13.961 1 74 30 GLY B C 1
ATOM 1528 O O . GLY B 1 30 ? -8.727 7.453 13.984 1 74 30 GLY B O 1
ATOM 1529 N N . LYS B 1 31 ? -10.734 6.777 13.359 1 83.25 31 LYS B N 1
ATOM 1530 C CA . LYS B 1 31 ? -10.266 5.621 12.602 1 83.25 31 LYS B CA 1
ATOM 1531 C C . LYS B 1 31 ? -9.305 6.039 11.492 1 83.25 31 LYS B C 1
ATOM 1533 O O . LYS B 1 31 ? -9.57 6.996 10.766 1 83.25 31 LYS B O 1
ATOM 1538 N N . GLY B 1 32 ? -8.062 5.516 11.484 1 94.5 32 GLY B N 1
ATOM 1539 C CA . GLY B 1 32 ? -7.121 5.746 10.406 1 94.5 32 GLY B CA 1
ATOM 1540 C C . GLY B 1 32 ? -6.117 6.84 10.711 1 94.5 32 GLY B C 1
ATOM 1541 O O . GLY B 1 32 ? -5.383 7.281 9.82 1 94.5 32 GLY B O 1
ATOM 1542 N N . ASN B 1 33 ? -6.121 7.285 11.984 1 96.12 33 ASN B N 1
ATOM 1543 C CA . ASN B 1 33 ? -5.266 8.422 12.289 1 96.12 33 ASN B CA 1
ATOM 1544 C C . ASN B 1 33 ? -4.324 8.125 13.453 1 96.12 33 ASN B C 1
ATOM 1546 O O . ASN B 1 33 ? -3.645 9.016 13.953 1 96.12 33 ASN B O 1
ATOM 1550 N N . SER B 1 34 ? -4.25 6.867 13.953 1 95.69 34 SER B N 1
ATOM 1551 C CA . SER B 1 34 ? -3.381 6.52 15.07 1 95.69 34 SER B CA 1
ATOM 1552 C C . SER B 1 34 ? -1.919 6.465 14.641 1 95.69 34 SER B C 1
ATOM 1554 O O . SER B 1 34 ? -1.619 6.391 13.453 1 95.69 34 SER B O 1
ATOM 1556 N N . LYS B 1 35 ? -1.054 6.496 15.648 1 96.81 35 LYS B N 1
ATOM 1557 C CA . LYS B 1 35 ? 0.373 6.332 15.383 1 96.81 35 LYS B CA 1
ATOM 1558 C C . LYS B 1 35 ? 0.646 5.039 14.625 1 96.81 35 LYS B C 1
ATOM 1560 O O . LYS B 1 35 ? 1.439 5.023 13.68 1 96.81 35 LYS B O 1
ATOM 1565 N N . GLU B 1 36 ? 0.007 4.008 15.07 1 96.25 36 GLU B N 1
ATOM 1566 C CA . GLU B 1 36 ? 0.182 2.699 14.445 1 96.25 36 GLU B CA 1
ATOM 1567 C C . GLU B 1 36 ? -0.3 2.709 13 1 96.25 36 GLU B C 1
ATOM 1569 O O . GLU B 1 36 ? 0.302 2.068 12.133 1 96.25 36 GLU B O 1
ATOM 1574 N N . ASP B 1 37 ? -1.389 3.438 12.758 1 96.81 37 ASP B N 1
ATOM 1575 C CA . ASP B 1 37 ? -1.902 3.555 11.398 1 96.81 37 ASP B CA 1
ATOM 1576 C C . ASP B 1 37 ? -0.86 4.172 10.469 1 96.81 37 ASP B C 1
ATOM 1578 O O . ASP B 1 37 ? -0.579 3.635 9.391 1 96.81 37 ASP B O 1
ATOM 1582 N N . TYR B 1 38 ? -0.295 5.266 10.891 1 98.25 38 TYR B N 1
ATOM 1583 C CA . TYR B 1 38 ? 0.708 5.945 10.078 1 98.25 38 TYR B CA 1
ATOM 1584 C C . TYR B 1 38 ? 1.908 5.043 9.828 1 98.25 38 TYR B C 1
ATOM 1586 O O . TYR B 1 38 ? 2.34 4.883 8.68 1 98.25 38 TYR B O 1
ATOM 1594 N N . VAL B 1 39 ? 2.43 4.441 10.875 1 98.62 39 VAL B N 1
ATOM 1595 C CA . VAL B 1 39 ? 3.662 3.664 10.789 1 98.62 39 VAL B CA 1
ATOM 1596 C C . VAL B 1 39 ? 3.436 2.422 9.93 1 98.62 39 VAL B C 1
ATOM 1598 O O . VAL B 1 39 ? 4.215 2.143 9.016 1 98.62 39 VAL B O 1
ATOM 1601 N N . ASN B 1 40 ? 2.385 1.717 10.203 1 97.25 40 ASN B N 1
ATOM 1602 C CA . ASN B 1 40 ? 2.113 0.49 9.461 1 97.25 40 ASN B CA 1
ATOM 1603 C C . ASN B 1 40 ? 1.892 0.771 7.977 1 97.25 40 ASN B C 1
ATOM 1605 O O . ASN B 1 40 ? 2.379 0.029 7.121 1 97.25 40 ASN B O 1
ATOM 1609 N N . GLN B 1 41 ? 1.142 1.815 7.684 1 98.38 41 GLN B N 1
ATOM 1610 C CA . GLN B 1 41 ? 0.882 2.127 6.281 1 98.38 41 GLN B CA 1
ATOM 1611 C C . GLN B 1 41 ? 2.172 2.496 5.555 1 98.38 41 GLN B C 1
ATOM 1613 O O . GLN B 1 41 ? 2.389 2.078 4.414 1 98.38 41 GLN B O 1
ATOM 1618 N N . HIS B 1 42 ? 3.025 3.248 6.176 1 98.88 42 HIS B N 1
ATOM 1619 C CA . HIS B 1 42 ? 4.324 3.539 5.582 1 98.88 42 HIS B CA 1
ATOM 1620 C C . HIS B 1 42 ? 5.105 2.256 5.309 1 98.88 42 HIS B C 1
ATOM 1622 O O . HIS B 1 42 ? 5.711 2.107 4.246 1 98.88 42 HIS B O 1
ATOM 1628 N N . ASN B 1 43 ? 5.105 1.436 6.219 1 98.62 43 ASN B N 1
ATOM 1629 C CA . ASN B 1 43 ? 5.996 0.281 6.172 1 98.62 43 ASN B CA 1
ATOM 1630 C C . ASN B 1 43 ? 5.473 -0.792 5.219 1 98.62 43 ASN B C 1
ATOM 1632 O O . ASN B 1 43 ? 6.191 -1.732 4.883 1 98.62 43 ASN B O 1
ATOM 1636 N N . CYS B 1 44 ? 4.203 -0.646 4.777 1 97.5 44 CYS B N 1
ATOM 1637 C CA . CYS B 1 44 ? 3.684 -1.582 3.785 1 97.5 44 CYS B CA 1
ATOM 1638 C C . CYS B 1 44 ? 4.555 -1.592 2.535 1 97.5 44 CYS B C 1
ATOM 1640 O O . CYS B 1 44 ? 4.992 -2.652 2.086 1 97.5 44 CYS B O 1
ATOM 1642 N N . ILE B 1 45 ? 4.824 -0.427 2.014 1 98.38 45 ILE B N 1
ATOM 1643 C CA . ILE B 1 45 ? 5.594 -0.357 0.777 1 98.38 45 ILE B CA 1
ATOM 1644 C C . ILE B 1 45 ? 7.074 -0.576 1.077 1 98.38 45 ILE B C 1
ATOM 1646 O O . ILE B 1 45 ? 7.801 -1.15 0.263 1 98.38 45 ILE B O 1
ATOM 1650 N N . ARG B 1 46 ? 7.543 -0.169 2.281 1 98.5 46 ARG B N 1
ATOM 1651 C CA . ARG B 1 46 ? 8.945 -0.385 2.631 1 98.5 46 ARG B CA 1
ATOM 1652 C C . ARG B 1 46 ? 9.258 -1.872 2.752 1 98.5 46 ARG B C 1
ATOM 1654 O O . ARG B 1 46 ? 10.336 -2.32 2.359 1 98.5 46 ARG B O 1
ATOM 1661 N N . ARG B 1 47 ? 8.336 -2.652 3.242 1 97.81 47 ARG B N 1
ATOM 1662 C CA . ARG B 1 47 ? 8.516 -4.102 3.305 1 97.81 47 ARG B CA 1
ATOM 1663 C C . ARG B 1 47 ? 8.617 -4.699 1.907 1 97.81 47 ARG B C 1
ATOM 1665 O O . ARG B 1 47 ? 9.445 -5.578 1.662 1 97.81 47 ARG B O 1
ATOM 1672 N N . VAL B 1 48 ? 7.816 -4.234 1.017 1 97.56 48 VAL B N 1
ATOM 1673 C CA . VAL B 1 48 ? 7.836 -4.707 -0.364 1 97.56 48 VAL B CA 1
ATOM 1674 C C . VAL B 1 48 ? 9.219 -4.488 -0.966 1 97.56 48 VAL B C 1
ATOM 1676 O O . VAL B 1 48 ? 9.742 -5.355 -1.676 1 97.56 48 VAL B O 1
ATOM 1679 N N . LEU B 1 49 ? 9.805 -3.391 -0.625 1 97.19 49 LEU B N 1
ATOM 1680 C CA . LEU B 1 49 ? 11.086 -2.982 -1.186 1 97.19 49 LEU B CA 1
ATOM 1681 C C . LEU B 1 49 ? 12.242 -3.52 -0.346 1 97.19 49 LEU B C 1
ATOM 1683 O O . LEU B 1 49 ? 13.406 -3.211 -0.615 1 97.19 49 LEU B O 1
ATOM 1687 N N . ASN B 1 50 ? 11.93 -4.305 0.677 1 95.75 50 ASN B N 1
ATOM 1688 C CA . ASN B 1 50 ? 12.93 -4.852 1.592 1 95.75 50 ASN B CA 1
ATOM 1689 C C . ASN B 1 50 ? 13.742 -3.744 2.254 1 95.75 50 ASN B C 1
ATOM 1691 O O . ASN B 1 50 ? 14.969 -3.85 2.365 1 95.75 50 ASN B O 1
ATOM 1695 N N . LEU B 1 51 ? 13.117 -2.645 2.572 1 97.94 51 LEU B N 1
ATOM 1696 C CA . LEU B 1 51 ? 13.742 -1.545 3.303 1 97.94 51 LEU B CA 1
ATOM 1697 C C . LEU B 1 51 ? 13.508 -1.69 4.805 1 97.94 51 LEU B C 1
ATOM 1699 O O . LEU B 1 51 ? 12.492 -2.256 5.227 1 97.94 51 LEU B O 1
ATOM 1703 N N . PRO B 1 52 ? 14.453 -1.176 5.664 1 98.06 52 PRO B N 1
ATOM 1704 C CA . PRO B 1 52 ? 14.188 -1.179 7.102 1 98.06 52 PRO B CA 1
ATOM 1705 C C . PRO B 1 52 ? 12.906 -0.432 7.469 1 98.06 52 PRO B C 1
ATOM 1707 O O . PRO B 1 52 ? 12.594 0.597 6.863 1 98.06 52 PRO B O 1
ATOM 1710 N N . PRO B 1 53 ? 12.164 -0.947 8.438 1 98.56 53 PRO B N 1
ATOM 1711 C CA . PRO B 1 53 ? 10.93 -0.27 8.812 1 98.56 53 PRO B CA 1
ATOM 1712 C C . PRO B 1 53 ? 11.172 1.077 9.492 1 98.56 53 PRO B C 1
ATOM 1714 O O . PRO B 1 53 ? 12.164 1.241 10.203 1 98.56 53 PRO B O 1
ATOM 1717 N N . LEU B 1 54 ? 10.281 2.027 9.211 1 98.88 54 LEU B N 1
ATOM 1718 C CA . LEU B 1 54 ? 10.242 3.254 10 1 98.88 54 LEU B CA 1
ATOM 1719 C C . LEU B 1 54 ? 9.672 2.99 11.391 1 98.88 54 LEU B C 1
ATOM 1721 O O . LEU B 1 54 ? 8.805 2.131 11.562 1 98.88 54 LEU B O 1
ATOM 1725 N N . VAL B 1 55 ? 10.141 3.746 12.344 1 98.88 55 VAL B N 1
ATOM 1726 C CA . VAL B 1 55 ? 9.609 3.707 13.703 1 98.88 55 VAL B CA 1
ATOM 1727 C C . VAL B 1 55 ? 9.07 5.082 14.094 1 98.88 55 VAL B C 1
ATOM 1729 O O . VAL B 1 55 ? 9.609 6.109 13.664 1 98.88 55 VAL B O 1
ATOM 1732 N N . TRP B 1 56 ? 8.023 5.113 14.938 1 98.69 56 TRP B N 1
ATOM 1733 C CA . TRP B 1 56 ? 7.445 6.371 15.406 1 98.69 56 TRP B CA 1
ATOM 1734 C C . TRP B 1 56 ? 8.398 7.09 16.344 1 98.69 56 TRP B C 1
ATOM 1736 O O . TRP B 1 56 ? 9.023 6.465 17.203 1 98.69 56 TRP B O 1
ATOM 1746 N N . ASP B 1 57 ? 8.547 8.32 16.156 1 98.81 57 ASP B N 1
ATOM 1747 C CA . ASP B 1 57 ? 9.297 9.156 17.078 1 98.81 57 ASP B CA 1
ATOM 1748 C C . ASP B 1 57 ? 8.445 10.328 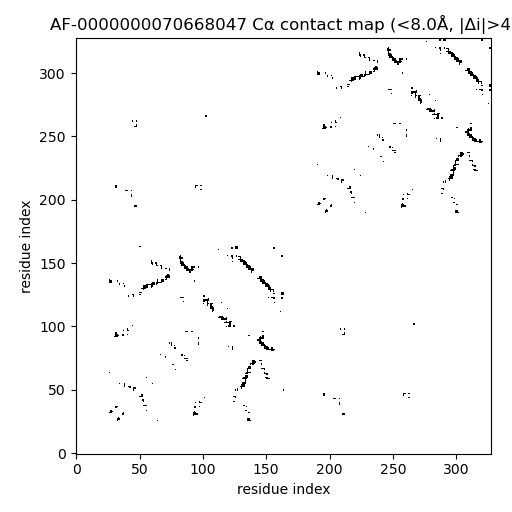17.578 1 98.81 57 ASP B C 1
ATOM 1750 O O . ASP B 1 57 ? 7.988 11.148 16.766 1 98.81 57 ASP B O 1
ATOM 1754 N N . ASP B 1 58 ? 8.266 10.469 18.891 1 98.19 58 ASP B N 1
ATOM 1755 C CA . ASP B 1 58 ? 7.363 11.453 19.484 1 98.19 58 ASP B CA 1
ATOM 1756 C C . ASP B 1 58 ? 7.848 12.875 19.219 1 98.19 58 ASP B C 1
ATOM 1758 O O . ASP B 1 58 ? 7.039 13.781 19.016 1 98.19 58 ASP B O 1
ATOM 1762 N N . LYS B 1 59 ? 9.117 13.047 19.25 1 98.12 59 LYS B N 1
ATOM 1763 C CA . LYS B 1 59 ? 9.633 14.383 18.984 1 98.12 59 LYS B CA 1
ATOM 1764 C C . LYS B 1 59 ? 9.391 14.789 17.531 1 98.12 59 LYS B C 1
ATOM 1766 O O . LYS B 1 59 ? 9.031 15.93 17.25 1 98.12 59 LYS B O 1
ATOM 1771 N N . VAL B 1 60 ? 9.594 13.875 16.609 1 98.38 60 VAL B N 1
ATOM 1772 C CA . VAL B 1 60 ? 9.328 14.102 15.188 1 98.38 60 VAL B CA 1
ATOM 1773 C C . VAL B 1 60 ? 7.844 14.398 14.984 1 98.38 60 VAL B C 1
ATOM 1775 O O . VAL B 1 60 ? 7.48 15.312 14.242 1 98.38 60 VAL B O 1
ATOM 1778 N N . ALA B 1 61 ? 7 13.688 15.711 1 98.19 61 ALA B N 1
ATOM 1779 C CA . ALA B 1 61 ? 5.555 13.859 15.625 1 98.19 61 ALA B CA 1
ATOM 1780 C C . ALA B 1 61 ? 5.125 15.211 16.188 1 98.19 61 ALA B C 1
ATOM 1782 O O . ALA B 1 61 ? 4.207 15.852 15.672 1 98.19 61 ALA B O 1
ATOM 1783 N N . GLU B 1 62 ? 5.746 15.594 17.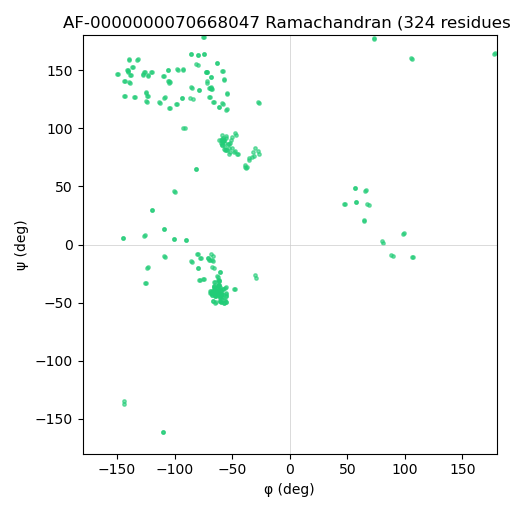266 1 97.62 62 GLU B N 1
ATOM 1784 C CA . GLU B 1 62 ? 5.43 16.891 17.875 1 97.62 62 GLU B CA 1
ATOM 1785 C C . GLU B 1 62 ? 5.668 18.031 16.891 1 97.62 62 GLU B C 1
ATOM 1787 O O . GLU B 1 62 ? 4.863 18.953 16.797 1 97.62 62 GLU B O 1
ATOM 1792 N N . ARG B 1 63 ? 6.766 17.938 16.188 1 97.5 63 ARG B N 1
ATOM 1793 C CA . ARG B 1 63 ? 7.066 18.953 15.188 1 97.5 63 ARG B CA 1
ATOM 1794 C C . ARG B 1 63 ? 6.039 18.938 14.062 1 97.5 63 ARG B C 1
ATOM 1796 O O . ARG B 1 63 ? 5.582 20 13.609 1 97.5 63 ARG B O 1
ATOM 1803 N N . ALA B 1 64 ? 5.68 17.766 13.586 1 98.12 64 ALA B N 1
ATOM 1804 C CA . ALA B 1 64 ? 4.672 17.625 12.539 1 98.12 64 ALA B CA 1
ATOM 1805 C C . ALA B 1 64 ? 3.328 18.188 13 1 98.12 64 ALA B C 1
ATOM 1807 O O . ALA B 1 64 ? 2.674 18.922 12.258 1 98.12 64 ALA B O 1
ATOM 1808 N N . GLN B 1 65 ? 2.941 17.828 14.234 1 97.56 65 GLN B N 1
ATOM 1809 C CA . GLN B 1 65 ? 1.667 18.297 14.773 1 97.56 65 GLN B CA 1
ATOM 1810 C C . GLN B 1 65 ? 1.65 19.812 14.922 1 97.56 65 GLN B C 1
ATOM 1812 O O . GLN B 1 65 ? 0.637 20.453 14.641 1 97.56 65 GLN B O 1
ATOM 1817 N N . ALA B 1 66 ? 2.74 20.344 15.375 1 97.44 66 ALA B N 1
ATOM 1818 C CA . ALA B 1 66 ? 2.83 21.797 15.508 1 97.44 66 ALA B CA 1
ATOM 1819 C C . ALA B 1 66 ? 2.623 22.484 14.164 1 97.44 66 ALA B C 1
ATOM 1821 O O . ALA B 1 66 ? 1.938 23.5 14.086 1 97.44 66 ALA B O 1
ATOM 1822 N N . TRP B 1 67 ? 3.229 21.938 13.109 1 98 67 TRP B N 1
ATOM 1823 C CA . TRP B 1 67 ? 3.076 22.531 11.789 1 98 67 TRP B CA 1
ATOM 1824 C C . TRP B 1 67 ? 1.651 22.375 11.273 1 98 67 TRP B C 1
ATOM 1826 O O . TRP B 1 67 ? 1.092 23.281 10.664 1 98 67 TRP B O 1
ATOM 1836 N N . ALA B 1 68 ? 1.067 21.188 11.484 1 97.56 68 ALA B N 1
ATOM 1837 C CA . ALA B 1 68 ? -0.333 20.984 11.125 1 97.56 68 ALA B CA 1
ATOM 1838 C C . ALA B 1 68 ? -1.23 22.016 11.805 1 97.56 68 ALA B C 1
ATOM 1840 O O . ALA B 1 68 ? -2.127 22.578 11.172 1 97.56 68 ALA B O 1
ATOM 1841 N N . ASN B 1 69 ? -0.975 22.281 13.055 1 97.06 69 ASN B N 1
ATOM 1842 C CA . ASN B 1 69 ? -1.749 23.25 13.812 1 97.06 69 ASN B CA 1
ATOM 1843 C C . ASN B 1 69 ? -1.572 24.672 13.258 1 97.06 69 ASN B C 1
ATOM 1845 O O . ASN B 1 69 ? -2.486 25.484 13.344 1 97.06 69 ASN B O 1
ATOM 1849 N N . LYS B 1 70 ? -0.389 24.906 12.742 1 97.19 70 LYS B N 1
ATOM 1850 C CA . LYS B 1 70 ? -0.112 26.219 12.164 1 97.19 70 LYS B CA 1
ATOM 1851 C C . LYS B 1 70 ? -0.802 26.375 10.812 1 97.19 70 LYS B C 1
ATOM 1853 O O . LYS B 1 70 ? -1.135 27.5 10.40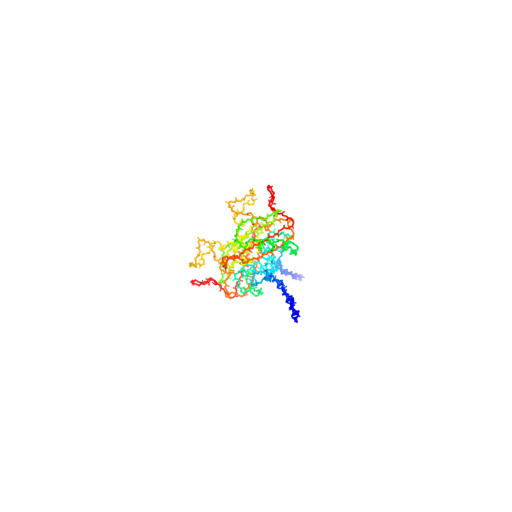6 1 97.19 70 LYS B O 1
ATOM 1858 N N . ARG B 1 71 ? -0.996 25.281 10.078 1 97.31 71 ARG B N 1
ATOM 1859 C CA . ARG B 1 71 ? -1.528 25.312 8.719 1 97.31 71 ARG B CA 1
ATOM 1860 C C . ARG B 1 71 ? -3.016 24.984 8.711 1 97.31 71 ARG B C 1
ATOM 1862 O O . ARG B 1 71 ? -3.479 24.219 7.859 1 97.31 71 ARG B O 1
ATOM 1869 N N . THR B 1 72 ? -3.797 25.547 9.602 1 95.56 72 THR B N 1
ATOM 1870 C CA . THR B 1 72 ? -5.238 25.328 9.625 1 95.56 72 THR B CA 1
ATOM 1871 C C . THR B 1 72 ? -5.902 25.938 8.398 1 95.56 72 THR B C 1
ATOM 1873 O O . THR B 1 72 ? -7.082 25.688 8.141 1 95.56 72 THR B O 1
ATOM 1876 N N . ASP B 1 73 ? -5.137 26.719 7.629 1 96.06 73 ASP B N 1
ATOM 1877 C CA . ASP B 1 73 ? -5.621 27.234 6.352 1 96.06 73 ASP B CA 1
ATOM 1878 C C . ASP B 1 73 ? -5.508 26.172 5.258 1 96.06 73 ASP B C 1
ATOM 1880 O O . ASP B 1 73 ? -5.898 26.406 4.113 1 96.06 73 ASP B O 1
ATOM 1884 N N . CYS B 1 74 ? -4.895 25.062 5.484 1 96.12 74 CYS B N 1
ATOM 1885 C CA . CYS B 1 74 ? -4.68 23.906 4.613 1 96.12 74 CYS B CA 1
ATOM 1886 C C . CYS B 1 74 ? -3.809 24.281 3.42 1 96.12 74 CYS B C 1
ATOM 1888 O O . CYS B 1 74 ? -3.848 23.625 2.383 1 96.12 74 CYS B O 1
ATOM 1890 N N . ALA B 1 75 ? -3.064 25.422 3.631 1 94.62 75 ALA B N 1
ATOM 1891 C CA . ALA B 1 75 ? -2.102 25.781 2.59 1 94.62 75 ALA B CA 1
ATOM 1892 C C . ALA B 1 75 ? -0.958 24.766 2.533 1 94.62 75 ALA B C 1
ATOM 1894 O O . ALA B 1 75 ? -0.458 24.328 3.57 1 94.62 75 ALA B O 1
ATOM 1895 N N . MET B 1 76 ? -0.603 24.328 1.314 1 96.5 76 MET B N 1
ATOM 1896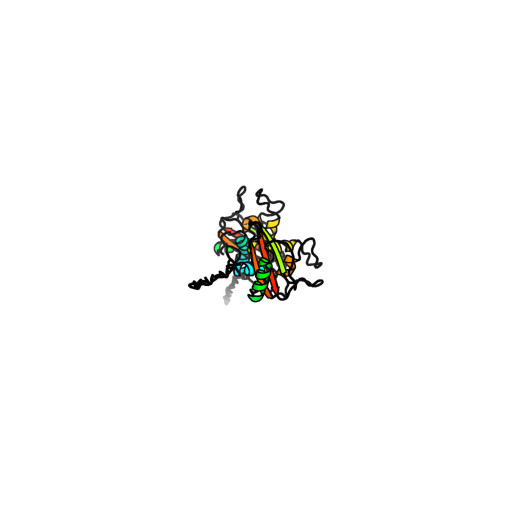 C CA . MET B 1 76 ? 0.472 23.359 1.11 1 96.5 76 MET B CA 1
ATOM 1897 C C . MET B 1 76 ? 1.834 24.047 1.141 1 96.5 76 MET B C 1
ATOM 1899 O O . MET B 1 76 ? 2.543 24.078 0.133 1 96.5 76 MET B O 1
ATOM 1903 N N . ILE B 1 77 ? 2.203 24.594 2.299 1 95.69 77 ILE B N 1
ATOM 1904 C CA . ILE B 1 77 ? 3.459 25.297 2.553 1 95.69 77 ILE B CA 1
ATOM 1905 C C . ILE B 1 77 ? 4.309 24.484 3.531 1 95.69 77 ILE B C 1
ATOM 1907 O O . ILE B 1 77 ? 3.855 24.156 4.625 1 95.69 77 ILE B O 1
ATOM 1911 N N . HIS B 1 78 ? 5.434 24.156 3.111 1 96.81 78 HIS B N 1
ATOM 1912 C CA . HIS B 1 78 ? 6.32 23.344 3.939 1 96.81 78 HIS B CA 1
ATOM 1913 C C . HIS B 1 78 ? 6.895 24.156 5.094 1 96.81 78 HIS B C 1
ATOM 1915 O O . HIS B 1 78 ? 7.09 25.375 4.965 1 96.81 78 HIS B O 1
ATOM 1921 N N . SER B 1 79 ? 7.117 23.469 6.148 1 95.94 79 SER B N 1
ATOM 1922 C CA . SER B 1 79 ? 7.922 24.047 7.219 1 95.94 79 SER B CA 1
ATOM 1923 C C . SER B 1 79 ? 9.398 24.062 6.852 1 95.94 79 SER B C 1
ATOM 1925 O O . SER B 1 79 ? 9.773 23.672 5.746 1 95.94 79 SER B O 1
ATOM 1927 N N . GLU B 1 80 ? 10.258 24.609 7.781 1 90 80 GLU B N 1
ATOM 1928 C CA . GLU B 1 80 ? 11.703 24.609 7.543 1 90 80 GLU B CA 1
ATOM 1929 C C . GLU B 1 80 ? 12.32 23.25 7.906 1 90 80 GLU B C 1
ATOM 1931 O O . GLU B 1 80 ? 11.805 22.547 8.766 1 90 80 GLU B O 1
ATOM 1936 N N . GLY B 1 81 ? 13.523 22.812 7.309 1 84.56 81 GLY B N 1
ATOM 1937 C CA . GLY B 1 81 ? 14.32 21.688 7.785 1 84.56 81 GLY B CA 1
ATOM 1938 C C . GLY B 1 81 ? 14.219 20.469 6.898 1 84.56 81 GLY B C 1
ATOM 1939 O O . GLY B 1 81 ? 15 19.516 7.043 1 84.56 81 GLY B O 1
ATOM 1940 N N . GLY B 1 82 ? 13.297 20.359 5.883 1 84 82 GLY B N 1
ATOM 1941 C CA . GLY B 1 82 ? 13.195 19.203 5.012 1 84 82 GLY B CA 1
ATOM 1942 C C . GLY B 1 82 ? 12.594 17.984 5.695 1 84 82 GLY B C 1
ATOM 1943 O O . GLY B 1 82 ? 12.273 18.031 6.883 1 84 82 GLY B O 1
ATOM 1944 N N . GLY B 1 83 ? 12.406 16.812 4.828 1 95.81 83 GLY B N 1
ATOM 1945 C CA . GLY B 1 83 ? 11.852 15.586 5.363 1 95.81 83 GLY B CA 1
ATOM 1946 C C . GLY B 1 83 ? 10.406 15.719 5.805 1 95.81 83 GLY B C 1
ATOM 1947 O O . GLY B 1 83 ? 10.062 15.375 6.938 1 95.81 83 GLY B O 1
ATOM 1948 N N . GLU B 1 84 ? 9.633 16.312 4.973 1 98.31 84 GLU B N 1
ATOM 1949 C CA . GLU B 1 84 ? 8.227 16.562 5.301 1 98.31 84 GLU B CA 1
ATOM 1950 C C . GLU B 1 84 ? 7.316 16.219 4.129 1 98.31 84 GLU B C 1
ATOM 1952 O O . GLU B 1 84 ? 7.594 16.609 2.99 1 98.31 84 GLU B O 1
ATOM 1957 N N . ASN B 1 85 ? 6.363 15.43 4.363 1 98.75 85 ASN B N 1
ATOM 1958 C CA . ASN B 1 85 ? 5.25 15.273 3.432 1 98.75 85 ASN B CA 1
ATOM 1959 C C . ASN B 1 85 ? 3.992 15.969 3.947 1 98.75 85 ASN B C 1
ATOM 1961 O O . ASN B 1 85 ? 3.688 15.906 5.141 1 98.75 85 ASN B O 1
ATOM 1965 N N . LEU B 1 86 ? 3.246 16.609 3.033 1 98.5 86 LEU B N 1
ATOM 1966 C CA . LEU B 1 86 ? 1.979 17.266 3.32 1 98.5 86 LEU B CA 1
ATOM 1967 C C . LEU B 1 86 ? 0.862 16.719 2.447 1 98.5 86 LEU B C 1
ATOM 1969 O O . LEU B 1 86 ? 1.095 16.344 1.291 1 98.5 86 LEU B O 1
ATOM 1973 N N . ALA B 1 87 ? -0.267 16.656 3 1 98.31 87 ALA B N 1
ATOM 1974 C CA . ALA B 1 87 ? -1.493 16.391 2.252 1 98.31 87 ALA B CA 1
ATOM 1975 C C . ALA B 1 87 ? -2.691 17.078 2.9 1 98.31 87 ALA B C 1
ATOM 1977 O O . ALA B 1 87 ? -2.723 17.266 4.117 1 98.31 87 ALA B O 1
ATOM 1978 N N . SER B 1 88 ? -3.57 17.469 2.121 1 97.62 88 SER B N 1
ATOM 1979 C CA . SER B 1 88 ? -4.836 18.016 2.607 1 97.62 88 SER B CA 1
ATOM 1980 C C . SER B 1 88 ? -6 17.547 1.734 1 97.62 88 SER B C 1
ATOM 1982 O O . SER B 1 88 ? -5.828 17.297 0.54 1 97.62 88 SER B O 1
ATOM 1984 N N . GLY B 1 89 ? -7.125 17.406 2.361 1 96.38 89 GLY B N 1
ATOM 1985 C CA . GLY B 1 89 ? -8.32 17 1.638 1 96.38 89 GLY B CA 1
ATOM 1986 C C . GLY B 1 89 ? -9.531 16.828 2.533 1 96.38 89 GLY B C 1
ATOM 1987 O O . GLY B 1 89 ? -9.414 16.844 3.76 1 96.38 89 GLY B O 1
ATOM 1988 N N . HIS B 1 90 ? -10.688 16.797 1.879 1 96 90 HIS B N 1
ATOM 1989 C CA . HIS B 1 90 ? -11.945 16.625 2.592 1 96 90 HIS B CA 1
ATOM 1990 C C . HIS B 1 90 ? -11.922 15.375 3.473 1 96 90 HIS B C 1
ATOM 1992 O O . HIS B 1 90 ? -11.75 14.266 2.975 1 96 90 HIS B O 1
ATOM 1998 N N . ASP B 1 91 ? -12.023 15.578 4.762 1 95.31 91 ASP B N 1
ATOM 1999 C CA . ASP B 1 91 ? -12.047 14.531 5.777 1 95.31 91 ASP B CA 1
ATOM 2000 C C . ASP B 1 91 ? -10.93 13.516 5.555 1 95.31 91 ASP B C 1
ATOM 2002 O O . ASP B 1 91 ? -11.109 12.32 5.789 1 95.31 91 ASP B O 1
ATOM 2006 N N . LEU B 1 92 ? -9.836 13.969 5.09 1 96.5 92 LEU B N 1
ATOM 2007 C CA . LEU B 1 92 ? -8.695 13.125 4.766 1 96.5 92 LEU B CA 1
ATOM 2008 C C . LEU B 1 92 ? -8.109 12.484 6.023 1 96.5 92 LEU B C 1
ATOM 2010 O O . LEU B 1 92 ? -7.797 13.188 6.988 1 96.5 92 LEU B O 1
ATOM 2014 N N . SER B 1 93 ? -8.039 11.141 6.062 1 96.88 93 SER B N 1
ATOM 2015 C CA . SER B 1 93 ? -7.383 10.445 7.168 1 96.88 93 SER B CA 1
ATOM 2016 C C . SER B 1 93 ? -5.883 10.32 6.93 1 96.88 93 SER B C 1
ATOM 2018 O O . SER B 1 93 ? -5.41 10.484 5.805 1 96.88 93 SER B O 1
ATOM 2020 N N . GLY B 1 94 ? -5.168 10.008 7.988 1 97.5 94 GLY B N 1
ATOM 2021 C CA . GLY B 1 94 ? -3.744 9.734 7.883 1 97.5 94 GLY B CA 1
ATOM 2022 C C . GLY B 1 94 ? -3.432 8.555 6.98 1 97.5 94 GLY B C 1
ATOM 2023 O O . GLY B 1 94 ? -2.523 8.625 6.148 1 97.5 94 GLY B O 1
ATOM 2024 N N . LEU B 1 95 ? -4.191 7.484 7.102 1 97.75 95 LEU B N 1
ATOM 2025 C CA . LEU B 1 95 ? -4.012 6.301 6.266 1 97.75 95 LEU B CA 1
ATOM 2026 C C . LEU B 1 95 ? -4.117 6.66 4.789 1 97.75 95 LEU B C 1
ATOM 2028 O O . LEU B 1 95 ? -3.266 6.273 3.986 1 97.75 95 LEU B O 1
ATOM 2032 N N . TRP B 1 96 ? -5.121 7.391 4.465 1 97.75 96 TRP B N 1
ATOM 2033 C CA . TRP B 1 96 ? -5.34 7.746 3.068 1 97.75 96 TRP B CA 1
ATOM 2034 C C . TRP B 1 96 ? -4.23 8.664 2.561 1 97.75 96 TRP B C 1
ATOM 2036 O O . TRP B 1 96 ? -3.791 8.547 1.416 1 97.75 96 TRP B O 1
ATOM 2046 N N . ALA B 1 97 ? -3.844 9.617 3.398 1 98.5 97 ALA B N 1
ATOM 2047 C CA . ALA B 1 97 ? -2.752 10.5 2.99 1 98.5 97 ALA B CA 1
ATOM 2048 C C . ALA B 1 97 ? -1.512 9.695 2.611 1 98.5 97 ALA B C 1
ATOM 2050 O O . ALA B 1 97 ? -0.926 9.914 1.548 1 98.5 97 ALA B O 1
ATOM 2051 N N . VAL B 1 98 ? -1.115 8.766 3.459 1 98.81 98 VAL B N 1
ATOM 2052 C CA . VAL B 1 98 ? 0.071 7.957 3.197 1 98.81 98 VAL B CA 1
ATOM 2053 C C . VAL B 1 98 ? -0.137 7.129 1.931 1 98.81 98 VAL B C 1
ATOM 2055 O O . VAL B 1 98 ? 0.774 6.996 1.11 1 98.81 98 VAL B O 1
ATOM 2058 N N . GLN B 1 99 ? -1.333 6.57 1.748 1 98.5 99 GLN B N 1
ATOM 2059 C CA . GLN B 1 99 ? -1.605 5.801 0.539 1 98.5 99 GLN B CA 1
ATOM 2060 C C . GLN B 1 99 ? -1.458 6.664 -0.709 1 98.5 99 GLN B C 1
ATOM 2062 O O . GLN B 1 99 ? -0.921 6.215 -1.724 1 98.5 99 GLN B O 1
ATOM 2067 N N . LEU B 1 100 ? -1.991 7.883 -0.657 1 98.12 100 LEU B N 1
ATOM 2068 C CA . LEU B 1 100 ? -1.861 8.797 -1.787 1 98.12 100 LEU B CA 1
ATOM 2069 C C . LEU B 1 100 ? -0.394 9.07 -2.102 1 98.12 100 LEU B C 1
ATOM 2071 O O . LEU B 1 100 ? -0.011 9.156 -3.271 1 98.12 100 LEU B O 1
ATOM 2075 N N . TRP B 1 101 ? 0.474 9.227 -1.105 1 98.69 101 TRP B N 1
ATOM 2076 C CA . TRP B 1 101 ? 1.908 9.398 -1.312 1 98.69 101 TRP B CA 1
ATOM 2077 C C . TRP B 1 101 ? 2.521 8.156 -1.947 1 98.69 101 TRP B C 1
ATOM 2079 O O . TRP B 1 101 ? 3.332 8.258 -2.871 1 98.69 101 TRP B O 1
ATOM 2089 N N . ILE B 1 102 ? 2.141 6.938 -1.448 1 98.44 102 ILE B N 1
ATOM 2090 C CA . ILE B 1 102 ? 2.637 5.676 -1.988 1 98.44 102 ILE B CA 1
ATOM 2091 C C . ILE B 1 102 ? 2.215 5.539 -3.449 1 98.44 102 ILE B C 1
ATOM 2093 O O . ILE B 1 102 ? 2.971 5.023 -4.277 1 98.44 102 ILE B O 1
ATOM 2097 N N . ASP B 1 103 ? 1.02 6.035 -3.852 1 97.44 103 ASP B N 1
ATOM 2098 C CA . ASP B 1 103 ? 0.499 5.941 -5.211 1 97.44 103 ASP B CA 1
ATOM 2099 C C . ASP B 1 103 ? 1.425 6.641 -6.203 1 97.44 103 ASP B C 1
ATOM 2101 O O . ASP B 1 103 ? 1.44 6.305 -7.391 1 97.44 103 ASP B O 1
ATOM 2105 N N . GLU B 1 104 ? 2.207 7.559 -5.766 1 97.38 104 GLU B N 1
ATOM 2106 C CA . GLU B 1 104 ? 3.148 8.258 -6.637 1 97.38 104 GLU B CA 1
ATOM 2107 C C . GLU B 1 104 ? 4.242 7.316 -7.133 1 97.38 104 GLU B C 1
ATOM 2109 O O . GLU B 1 104 ? 4.992 7.656 -8.047 1 97.38 104 GLU B O 1
ATOM 2114 N N . ARG B 1 105 ? 4.371 6.148 -6.543 1 97.25 105 ARG B N 1
ATOM 2115 C CA . ARG B 1 105 ? 5.348 5.16 -6.988 1 97.25 105 ARG B CA 1
ATOM 2116 C C . ARG B 1 105 ? 5.281 4.965 -8.5 1 97.25 105 ARG B C 1
ATOM 2118 O O . ARG B 1 105 ? 6.309 4.797 -9.156 1 97.25 105 ARG B O 1
ATOM 2125 N N . LEU B 1 106 ? 4.125 4.984 -9.078 1 96.25 106 LEU B N 1
ATOM 2126 C CA . LEU B 1 106 ? 3.928 4.711 -10.5 1 96.25 106 LEU B CA 1
ATOM 2127 C C . LEU B 1 106 ? 4.492 5.844 -11.352 1 96.25 106 LEU B C 1
ATOM 2129 O O . LEU B 1 106 ? 4.676 5.684 -12.562 1 96.25 106 LEU B O 1
ATOM 2133 N N . ASP B 1 107 ? 4.789 6.973 -10.695 1 96.69 107 ASP B N 1
ATOM 2134 C CA . ASP B 1 107 ? 5.359 8.125 -11.391 1 96.69 107 ASP B CA 1
ATOM 2135 C C . ASP B 1 107 ? 6.867 8.203 -11.172 1 96.69 107 ASP B C 1
ATOM 2137 O O . ASP B 1 107 ? 7.504 9.18 -11.562 1 96.69 107 ASP B O 1
ATOM 2141 N N . TYR B 1 108 ? 7.5 7.285 -10.539 1 96.62 108 TYR B N 1
ATOM 2142 C CA . TYR B 1 108 ? 8.938 7.242 -10.289 1 96.62 108 TYR B CA 1
ATOM 2143 C C . TYR B 1 108 ? 9.617 6.223 -11.195 1 96.62 108 TYR B C 1
ATOM 2145 O O . TYR B 1 108 ? 9.297 5.031 -11.156 1 96.62 108 TYR B O 1
ATOM 2153 N N . ASP B 1 109 ? 10.484 6.688 -12.031 1 95.38 109 ASP B N 1
ATOM 2154 C CA . ASP B 1 109 ? 11.32 5.832 -12.867 1 95.38 109 ASP B CA 1
ATOM 2155 C C . ASP B 1 109 ? 12.641 5.508 -12.188 1 95.38 109 ASP B C 1
ATOM 2157 O O . ASP B 1 109 ? 13.586 6.297 -12.242 1 95.38 109 ASP B O 1
ATOM 2161 N N . TYR B 1 110 ? 12.766 4.398 -11.625 1 93.44 110 TYR B N 1
ATOM 2162 C CA . TYR B 1 110 ? 13.93 4.016 -10.836 1 93.44 110 TYR B CA 1
ATOM 2163 C C . TYR B 1 110 ? 15.18 3.934 -11.703 1 93.44 110 TYR B C 1
ATOM 2165 O O . TYR B 1 110 ? 16.266 4.305 -11.273 1 93.44 110 TYR B O 1
ATOM 2173 N N . SER B 1 111 ? 15.086 3.447 -12.945 1 94.12 111 SER B N 1
ATOM 2174 C CA . SER B 1 111 ? 16.234 3.266 -13.82 1 94.12 111 SER B CA 1
ATOM 2175 C C . SER B 1 111 ? 16.906 4.598 -14.141 1 94.12 111 SER B C 1
ATOM 2177 O O . SER B 1 111 ? 18.125 4.652 -14.367 1 94.12 111 SER B O 1
ATOM 2179 N N . LYS B 1 112 ? 16.141 5.668 -14.102 1 94.38 112 LYS B N 1
ATOM 2180 C CA . LYS B 1 112 ? 16.672 6.988 -14.438 1 94.38 112 LYS B CA 1
ATOM 2181 C C . LYS B 1 112 ? 16.781 7.871 -13.203 1 94.38 112 LYS B C 1
ATOM 2183 O O . LYS B 1 112 ? 17.328 8.969 -13.258 1 94.38 112 LYS B O 1
ATOM 2188 N N . ASN B 1 113 ? 16.172 7.359 -12.094 1 94.75 113 ASN B N 1
ATOM 2189 C CA . ASN B 1 113 ? 16.078 8.156 -10.883 1 94.75 113 ASN B CA 1
ATOM 2190 C C . ASN B 1 113 ? 15.375 9.492 -11.141 1 94.75 113 ASN B C 1
ATOM 2192 O O . ASN B 1 113 ? 15.891 10.547 -10.781 1 94.75 113 ASN B O 1
ATOM 2196 N N . GLU B 1 114 ? 14.219 9.438 -11.82 1 94.12 114 GLU B N 1
ATOM 2197 C CA . GLU B 1 114 ? 13.453 10.633 -12.188 1 94.12 114 GLU B CA 1
ATOM 2198 C C . GLU B 1 114 ? 11.961 10.422 -11.945 1 94.12 114 GLU B C 1
ATOM 2200 O O . GLU B 1 114 ? 11.477 9.289 -11.938 1 94.12 114 GLU B O 1
ATOM 2205 N N . CYS B 1 115 ? 11.359 11.523 -11.711 1 94.12 115 CYS B N 1
ATOM 2206 C CA . CYS B 1 115 ? 9.898 11.523 -11.625 1 94.12 115 CYS B CA 1
ATOM 2207 C C . CYS B 1 115 ? 9.273 11.859 -12.977 1 94.12 115 CYS B C 1
ATOM 2209 O O . CYS B 1 115 ? 9.594 12.883 -13.578 1 94.12 115 CYS B O 1
ATOM 2211 N N . THR B 1 116 ? 8.375 10.992 -13.453 1 95.19 116 THR B N 1
ATOM 2212 C CA . THR B 1 116 ? 7.652 11.266 -14.695 1 95.19 116 THR B CA 1
ATOM 2213 C C . THR B 1 116 ? 6.496 12.234 -14.445 1 95.19 116 THR B C 1
ATOM 2215 O O . THR B 1 116 ? 5.965 12.828 -15.383 1 95.19 116 THR B O 1
ATOM 2218 N N . ALA B 1 117 ? 6.051 12.367 -13.242 1 93.94 117 ALA B N 1
ATOM 2219 C CA . ALA B 1 117 ? 5.137 13.367 -12.695 1 93.94 117 ALA B CA 1
ATOM 2220 C C . ALA B 1 117 ? 5.523 13.75 -11.273 1 93.94 117 ALA B C 1
ATOM 2222 O O . ALA B 1 117 ? 6.672 14.117 -11.008 1 93.94 117 ALA B O 1
ATOM 2223 N N . MET B 1 118 ? 4.637 13.836 -10.391 1 90.75 118 MET B N 1
ATOM 2224 C CA . MET B 1 118 ? 4.973 14.094 -9 1 90.75 118 MET B CA 1
ATOM 2225 C C . MET B 1 118 ? 5.289 12.797 -8.258 1 90.75 118 MET B C 1
ATOM 2227 O O . MET B 1 118 ? 4.488 11.867 -8.266 1 90.75 118 MET B O 1
ATOM 2231 N N . CYS B 1 119 ? 6.531 12.781 -7.605 1 95 119 CYS B N 1
ATOM 2232 C CA . CYS B 1 119 ? 6.871 11.547 -6.918 1 95 119 CYS B CA 1
ATOM 2233 C C . CYS B 1 119 ? 7.664 11.828 -5.645 1 95 119 CYS B C 1
ATOM 2235 O O . CYS B 1 119 ? 8.195 10.906 -5.023 1 95 119 CYS B O 1
ATOM 2237 N N . GLY B 1 120 ? 7.828 13.094 -5.277 1 95.81 120 GLY B N 1
ATOM 2238 C CA . GLY B 1 120 ? 8.656 13.461 -4.137 1 95.81 120 GLY B CA 1
ATOM 2239 C C . GLY B 1 120 ? 8.133 12.898 -2.826 1 95.81 120 GLY B C 1
ATOM 2240 O O . GLY B 1 120 ? 8.922 12.586 -1.925 1 95.81 120 GLY B O 1
ATOM 2241 N N . HIS B 1 121 ? 6.773 12.805 -2.652 1 98.38 121 HIS B N 1
ATOM 2242 C CA . HIS B 1 121 ? 6.23 12.227 -1.43 1 98.38 121 HIS B CA 1
ATOM 2243 C C . HIS B 1 121 ? 6.562 10.742 -1.326 1 98.38 121 HIS B C 1
ATOM 2245 O O . HIS B 1 121 ? 6.934 10.258 -0.254 1 98.38 121 HIS B O 1
ATOM 2251 N N . TYR B 1 122 ? 6.492 10.07 -2.42 1 98.5 122 TYR B N 1
ATOM 2252 C CA . TYR B 1 122 ? 6.82 8.648 -2.445 1 98.5 122 TYR B CA 1
ATOM 2253 C C . TYR B 1 122 ? 8.289 8.422 -2.111 1 98.5 122 TYR B C 1
ATOM 2255 O O . TYR B 1 122 ? 8.617 7.578 -1.271 1 98.5 122 TYR B O 1
ATOM 2263 N N . THR B 1 123 ? 9.18 9.172 -2.816 1 98.25 123 THR B N 1
ATOM 2264 C CA . THR B 1 123 ? 10.602 8.953 -2.596 1 98.25 123 THR B CA 1
ATOM 2265 C C . THR B 1 123 ? 10.977 9.242 -1.146 1 98.25 123 THR B C 1
ATOM 2267 O O . THR B 1 123 ? 11.867 8.594 -0.585 1 98.25 123 THR B O 1
ATOM 2270 N N . GLN B 1 124 ? 10.32 10.164 -0.474 1 98.56 124 GLN B N 1
ATOM 2271 C CA . GLN B 1 124 ? 10.562 10.383 0.949 1 98.56 124 GLN B CA 1
ATOM 2272 C C . GLN B 1 124 ? 10.094 9.188 1.777 1 98.56 124 GLN B C 1
ATOM 2274 O O . GLN B 1 124 ? 10.797 8.758 2.699 1 98.56 124 GLN B O 1
ATOM 2279 N N . VAL B 1 125 ? 8.914 8.633 1.479 1 98.88 125 VAL B N 1
ATOM 2280 C CA . VAL B 1 125 ? 8.367 7.48 2.188 1 98.88 125 VAL B CA 1
ATOM 2281 C C . VAL B 1 125 ? 9.367 6.324 2.152 1 98.88 125 VAL B C 1
ATOM 2283 O O . VAL B 1 125 ? 9.539 5.613 3.145 1 98.88 125 VAL B O 1
ATOM 2286 N N . VAL B 1 126 ? 10.086 6.156 1.031 1 98.75 126 VAL B N 1
ATOM 2287 C CA . VAL B 1 126 ? 10.891 4.949 0.854 1 98.75 126 VAL B CA 1
ATOM 2288 C C . VAL B 1 126 ? 12.375 5.301 0.951 1 98.75 126 VAL B C 1
ATOM 2290 O O . VAL B 1 126 ? 13.234 4.504 0.562 1 98.75 126 VAL B O 1
ATOM 2293 N N . TRP B 1 127 ? 12.656 6.52 1.433 1 98.56 127 TRP B N 1
ATOM 2294 C CA . TRP B 1 127 ? 14.055 6.906 1.561 1 98.56 127 TRP B CA 1
ATOM 2295 C C . TRP B 1 127 ? 14.789 5.98 2.525 1 98.56 127 TRP B C 1
ATOM 2297 O O . TRP B 1 127 ? 14.469 5.93 3.715 1 98.56 127 TRP B O 1
ATOM 2307 N N . LYS B 1 128 ? 15.812 5.258 2.018 1 98.38 128 LYS B N 1
ATOM 2308 C CA . LYS B 1 128 ? 16.422 4.133 2.725 1 98.38 128 LYS B CA 1
ATOM 2309 C C . LYS B 1 128 ? 17.031 4.582 4.051 1 98.38 128 LYS B C 1
ATOM 2311 O O . LYS B 1 128 ? 16.953 3.863 5.051 1 98.38 128 LYS B O 1
ATOM 2316 N N . ASN B 1 129 ? 17.594 5.75 4.105 1 98.06 129 ASN B N 1
ATOM 2317 C CA . ASN B 1 129 ? 18.344 6.176 5.281 1 98.06 129 ASN B CA 1
ATOM 2318 C C . ASN B 1 129 ? 17.422 6.785 6.34 1 98.06 129 ASN B C 1
ATOM 2320 O O . ASN B 1 129 ? 17.844 7.016 7.473 1 98.06 129 ASN B O 1
ATOM 2324 N N . THR B 1 130 ? 16.188 7.117 5.984 1 98.69 130 THR B N 1
ATOM 2325 C CA . THR B 1 130 ? 15.234 7.57 6.98 1 98.69 130 THR B CA 1
ATOM 2326 C C . THR B 1 130 ? 14.852 6.434 7.922 1 98.69 130 THR B C 1
ATOM 2328 O O . THR B 1 130 ? 14.602 5.309 7.477 1 98.69 130 THR B O 1
ATOM 2331 N N . THR B 1 131 ? 14.82 6.727 9.242 1 98.81 131 THR B N 1
ATOM 2332 C CA . THR B 1 131 ? 14.562 5.645 10.188 1 98.81 131 THR B CA 1
ATOM 2333 C C . THR B 1 131 ? 13.352 5.969 11.062 1 98.81 131 THR B C 1
ATOM 2335 O O . THR B 1 131 ? 12.75 5.074 11.656 1 98.81 131 THR B O 1
ATOM 2338 N N . LYS B 1 132 ? 13.008 7.234 11.148 1 98.94 132 LYS B N 1
ATOM 2339 C CA . LYS B 1 132 ? 11.938 7.66 12.047 1 98.94 132 LYS B CA 1
ATOM 2340 C C . LYS B 1 132 ? 10.875 8.461 11.305 1 98.94 132 LYS B C 1
ATOM 2342 O O . LYS B 1 132 ? 11.188 9.18 10.352 1 98.94 132 LYS B O 1
ATOM 2347 N N . VAL B 1 133 ? 9.656 8.352 11.75 1 98.88 133 VAL B N 1
ATOM 2348 C CA . VAL B 1 133 ? 8.547 9.141 11.234 1 98.88 133 VAL B CA 1
ATOM 2349 C C . VAL B 1 133 ? 7.676 9.625 12.391 1 98.88 133 VAL B C 1
ATOM 2351 O O . VAL B 1 133 ? 7.625 8.992 13.445 1 98.88 133 VAL B O 1
ATOM 2354 N N . GLY B 1 134 ? 7.125 10.719 12.336 1 98.62 134 GLY B N 1
ATOM 2355 C CA . GLY B 1 134 ? 6.062 11.289 13.148 1 98.62 134 GLY B CA 1
ATOM 2356 C C . GLY B 1 134 ? 5.105 12.156 12.352 1 98.62 134 GLY B C 1
ATOM 2357 O O . GLY B 1 134 ? 5.523 12.891 11.453 1 98.62 134 GLY B O 1
ATOM 2358 N N . CYS B 1 135 ? 3.854 12.055 12.656 1 98.56 135 CYS B N 1
ATOM 2359 C CA . CYS B 1 135 ? 2.848 12.742 11.859 1 98.56 135 CYS B CA 1
ATOM 2360 C C . CYS B 1 135 ? 1.875 13.508 12.75 1 98.56 135 CYS B C 1
ATOM 2362 O O . CYS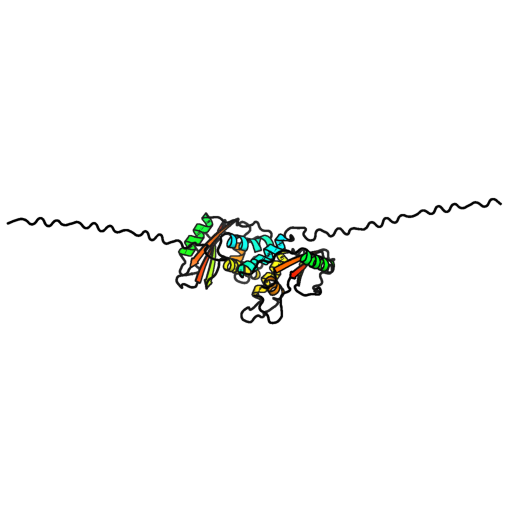 B 1 135 ? 1.815 13.273 13.961 1 98.56 135 CYS B O 1
ATOM 2364 N N . GLY B 1 136 ? 1.237 14.438 12.195 1 97.56 136 GLY B N 1
ATOM 2365 C CA . GLY B 1 136 ? 0.184 15.227 12.812 1 97.56 136 GLY B CA 1
ATOM 2366 C C . GLY B 1 136 ? -0.978 15.508 11.883 1 97.56 136 GLY B C 1
ATOM 2367 O O . GLY B 1 136 ? -0.843 15.398 10.664 1 97.56 136 GLY B O 1
ATOM 2368 N N . LYS B 1 137 ? -2.023 15.805 12.461 1 97.75 137 LYS B N 1
ATOM 2369 C CA . LYS B 1 137 ? -3.266 16.109 11.758 1 97.75 137 LYS B CA 1
ATOM 2370 C C . LYS B 1 137 ? -3.998 17.281 12.414 1 97.75 137 LYS B C 1
ATOM 2372 O O . LYS B 1 137 ? -4.047 17.375 13.641 1 97.75 137 LYS B O 1
ATOM 2377 N N . SER B 1 138 ? -4.551 18.141 11.594 1 96.81 138 SER B N 1
ATOM 2378 C CA . SER B 1 138 ? -5.414 19.203 12.094 1 96.81 138 SER B CA 1
ATOM 2379 C C . SER B 1 138 ? -6.598 19.438 11.156 1 96.81 138 SER B C 1
ATOM 2381 O O . SER B 1 138 ? -6.508 19.188 9.953 1 96.81 138 SER B O 1
ATOM 2383 N N . ARG B 1 139 ? -7.695 19.875 11.758 1 96.5 139 ARG B N 1
ATOM 2384 C CA . ARG B 1 139 ? -8.852 20.312 10.977 1 96.5 139 ARG B CA 1
ATOM 2385 C C . ARG B 1 139 ? -8.641 21.719 10.43 1 96.5 139 ARG B C 1
ATOM 2387 O O . ARG B 1 139 ? -8.25 22.625 11.172 1 96.5 139 ARG B O 1
ATOM 2394 N N . CYS B 1 140 ? -8.93 21.859 9.164 1 96.81 140 CYS B N 1
ATOM 2395 C CA . CYS B 1 140 ? -8.758 23.172 8.539 1 96.81 140 CYS B CA 1
ATOM 2396 C C . CYS B 1 140 ? -9.938 24.078 8.867 1 96.81 140 CYS B C 1
ATOM 2398 O O . CYS B 1 140 ? -10.992 23.625 9.289 1 96.81 140 CYS B O 1
ATOM 2400 N N . THR B 1 141 ? -9.719 25.359 8.656 1 96.81 141 THR B N 1
ATOM 2401 C CA . THR B 1 141 ? -10.688 26.375 9.047 1 96.81 141 THR B CA 1
ATOM 2402 C C . THR B 1 141 ? -11.969 26.25 8.227 1 96.81 141 THR B C 1
ATOM 2404 O O . THR B 1 141 ? -13.016 26.766 8.625 1 96.81 141 THR B O 1
ATOM 2407 N N . ASP B 1 142 ? -11.898 25.594 7.062 1 95.19 142 ASP B N 1
ATOM 2408 C CA . ASP B 1 142 ? -13.102 25.406 6.258 1 95.19 142 ASP B CA 1
ATOM 2409 C C . ASP B 1 142 ? -14.047 24.406 6.926 1 95.19 142 ASP B C 1
ATOM 2411 O O . ASP B 1 142 ? -15.195 24.25 6.492 1 95.19 142 ASP B O 1
ATOM 2415 N N . GLY B 1 143 ? -13.625 23.719 7.91 1 95.5 143 GLY B N 1
ATOM 2416 C CA . GLY B 1 143 ? -14.438 22.812 8.703 1 95.5 143 GLY B CA 1
ATOM 2417 C C . GLY B 1 143 ? -14.648 21.469 8.039 1 95.5 143 GLY B C 1
ATOM 2418 O O . GLY B 1 143 ? -15.32 20.594 8.594 1 95.5 143 GLY B O 1
ATOM 2419 N N . LYS B 1 144 ? -14.102 21.203 6.941 1 96.5 144 LYS B N 1
ATOM 2420 C CA . LYS B 1 144 ? -14.352 20 6.168 1 96.5 144 LYS B CA 1
ATOM 2421 C C . LYS B 1 144 ? -13.055 19.266 5.855 1 96.5 144 LYS B C 1
ATOM 2423 O O . LYS B 1 144 ? -13.031 18.031 5.816 1 96.5 144 LYS B O 1
ATOM 2428 N N . SER B 1 145 ? -12 20.031 5.676 1 96.75 145 SER B N 1
ATOM 2429 C CA . SER B 1 145 ? -10.734 19.453 5.246 1 96.75 145 SER B CA 1
ATOM 2430 C C . SER B 1 145 ? -9.812 19.203 6.434 1 96.75 145 SER B C 1
ATOM 2432 O O . SER B 1 145 ? -9.953 19.828 7.484 1 96.75 145 SER B O 1
ATOM 2434 N N . ASN B 1 146 ? -8.992 18.203 6.297 1 97.06 146 ASN B N 1
ATOM 2435 C CA . ASN B 1 146 ? -7.891 17.984 7.23 1 97.06 146 ASN B CA 1
ATOM 2436 C C . ASN B 1 146 ? -6.543 18.281 6.582 1 97.06 146 ASN B C 1
ATOM 2438 O O . ASN B 1 146 ? -6.367 18.078 5.379 1 97.06 146 ASN B O 1
ATOM 2442 N N . MET B 1 147 ? -5.648 18.812 7.406 1 97.75 147 MET B N 1
ATOM 2443 C CA . MET B 1 147 ? -4.227 18.906 7.082 1 97.75 147 MET B CA 1
ATOM 2444 C C . MET B 1 147 ? -3.436 17.781 7.727 1 97.75 147 MET B C 1
ATOM 2446 O O . MET B 1 147 ? -3.508 17.578 8.938 1 97.75 147 MET B O 1
ATOM 2450 N N . ILE B 1 148 ? -2.74 16.953 6.883 1 98.31 148 ILE B N 1
ATOM 2451 C CA . ILE B 1 148 ? -1.861 15.898 7.363 1 98.31 148 ILE B CA 1
ATOM 2452 C C . ILE B 1 148 ? -0.404 16.281 7.117 1 98.31 148 ILE B C 1
ATOM 2454 O O . ILE B 1 148 ? -0.038 16.672 6.004 1 98.31 148 ILE B O 1
ATOM 2458 N N . VAL B 1 149 ? 0.389 16.234 8.141 1 98.44 149 VAL B N 1
ATOM 2459 C CA . VAL B 1 149 ? 1.822 16.5 8.07 1 98.44 149 VAL B CA 1
ATOM 2460 C C . VAL B 1 149 ? 2.596 15.305 8.617 1 98.44 149 VAL B C 1
ATOM 2462 O O . VAL B 1 149 ? 2.314 14.828 9.719 1 98.44 149 VAL B O 1
ATOM 2465 N N . CYS B 1 150 ? 3.566 14.781 7.867 1 98.81 150 CYS B N 1
ATOM 2466 C CA . CYS B 1 150 ? 4.5 13.789 8.391 1 98.81 150 CYS B CA 1
ATOM 2467 C C . CYS B 1 150 ? 5.941 14.242 8.203 1 98.81 150 CYS B C 1
ATOM 2469 O O . CYS B 1 150 ? 6.328 14.656 7.109 1 98.81 150 CYS B O 1
ATOM 2471 N N . ASN B 1 151 ? 6.672 14.148 9.281 1 98.81 151 ASN B N 1
ATOM 2472 C CA . ASN B 1 151 ? 8.102 14.43 9.25 1 98.81 151 ASN B CA 1
ATOM 2473 C C . ASN B 1 151 ? 8.922 13.148 9.336 1 98.81 151 ASN B C 1
ATOM 2475 O O . ASN B 1 151 ? 8.477 12.156 9.906 1 98.81 151 ASN B O 1
ATOM 2479 N N . TYR B 1 152 ? 10.047 13.258 8.734 1 98.81 152 TYR B N 1
ATOM 2480 C CA . TYR B 1 152 ? 10.961 12.125 8.633 1 98.81 152 TYR B CA 1
ATOM 2481 C C . TYR B 1 152 ? 12.352 12.5 9.125 1 98.81 152 TYR B C 1
ATOM 2483 O O . TYR B 1 152 ? 12.828 13.609 8.883 1 98.81 152 TYR B O 1
ATOM 2491 N N . ASP B 1 153 ? 12.992 11.508 9.734 1 98.62 153 ASP B N 1
ATOM 2492 C CA . ASP B 1 153 ? 14.312 11.758 10.281 1 98.62 153 ASP B CA 1
ATOM 2493 C C . ASP B 1 153 ? 15.227 10.547 10.102 1 98.62 153 ASP B C 1
ATOM 2495 O O . ASP B 1 153 ? 14.93 9.453 10.594 1 98.62 153 ASP B O 1
ATOM 2499 N N . PRO B 1 154 ? 16.422 10.734 9.531 1 98.19 154 PRO B N 1
ATOM 2500 C CA . PRO B 1 154 ? 16.859 11.938 8.828 1 98.19 154 PRO B CA 1
ATOM 2501 C C . PRO B 1 154 ? 16.031 12.234 7.582 1 98.19 154 PRO B C 1
ATOM 2503 O O . PRO B 1 154 ? 15.367 11.336 7.055 1 98.19 154 PRO B O 1
ATOM 2506 N N . PRO B 1 155 ? 15.984 13.531 7.137 1 97.12 155 PRO B N 1
ATOM 2507 C CA . PRO B 1 155 ? 15.289 13.867 5.891 1 97.12 155 PRO B CA 1
ATOM 2508 C C . PRO B 1 155 ? 15.852 13.117 4.684 1 97.12 155 PRO B C 1
ATOM 2510 O O . PRO B 1 155 ? 17.031 12.75 4.676 1 97.12 155 PRO B O 1
ATOM 2513 N N . GLY B 1 156 ? 14.914 12.859 3.725 1 96.69 156 GLY B N 1
ATOM 2514 C CA . GLY B 1 156 ? 15.328 12.273 2.459 1 96.69 156 GLY B CA 1
ATOM 2515 C C . GLY B 1 156 ? 15.227 13.234 1.293 1 96.69 156 GLY B C 1
ATOM 2516 O O . GLY B 1 156 ? 15.375 14.445 1.468 1 96.69 156 GLY B O 1
ATOM 2517 N N . ASN B 1 157 ? 15.211 12.648 0.041 1 92.31 157 ASN B N 1
ATOM 2518 C CA . ASN B 1 157 ? 15.016 13.383 -1.204 1 92.31 157 ASN B CA 1
ATOM 2519 C C . ASN B 1 157 ? 16.219 14.281 -1.512 1 92.31 157 ASN B C 1
ATOM 2521 O O . ASN B 1 157 ? 16.047 15.438 -1.901 1 92.31 157 ASN B O 1
ATOM 2525 N N . TYR B 1 158 ? 17.25 13.758 -1.131 1 87.31 158 TYR B N 1
ATOM 2526 C CA . TYR B 1 158 ? 18.453 14.508 -1.496 1 87.31 158 TYR B CA 1
ATOM 2527 C C . TYR B 1 158 ? 18.688 14.453 -3 1 87.31 158 TYR B C 1
ATOM 2529 O O . TYR B 1 158 ? 18.672 13.375 -3.598 1 87.31 158 TYR B O 1
ATOM 2537 N N . ILE B 1 159 ? 18.828 15.617 -3.568 1 83.38 159 ILE B N 1
ATOM 2538 C CA . ILE B 1 159 ? 18.984 15.758 -5.012 1 83.38 159 ILE B CA 1
ATOM 2539 C C . ILE B 1 159 ? 20.141 14.891 -5.492 1 83.38 159 ILE B C 1
ATOM 2541 O O . ILE B 1 159 ? 21.219 14.898 -4.895 1 83.38 159 ILE B O 1
ATOM 2545 N N . GLY B 1 160 ? 19.906 14.117 -6.477 1 84.38 160 GLY B N 1
ATOM 2546 C CA . GLY B 1 160 ? 20.953 13.305 -7.086 1 84.38 160 GLY B CA 1
ATOM 2547 C C . GLY B 1 160 ? 21.094 11.938 -6.434 1 84.38 160 GLY B C 1
ATOM 2548 O O . GLY B 1 160 ? 21.781 11.062 -6.969 1 84.38 160 GLY B O 1
ATOM 2549 N N . GLU B 1 161 ? 20.5 11.703 -5.395 1 92.75 161 GLU B N 1
ATOM 2550 C CA . GLU B 1 161 ? 20.609 10.43 -4.688 1 92.75 161 GLU B CA 1
ATOM 2551 C C . GLU B 1 161 ? 19.359 9.578 -4.902 1 92.75 161 GLU B C 1
ATOM 2553 O O . GLU B 1 161 ? 18.25 10.094 -4.934 1 92.75 161 GLU B O 1
ATOM 2558 N N . TYR B 1 162 ? 19.719 8.234 -5.082 1 94.31 162 TYR B N 1
ATOM 2559 C CA . TYR B 1 162 ? 18.609 7.293 -5.16 1 94.31 162 TYR B CA 1
ATOM 2560 C C . TYR B 1 162 ? 17.953 7.098 -3.797 1 94.31 162 TYR B C 1
ATOM 2562 O O . TYR B 1 162 ? 18.656 7.062 -2.773 1 94.31 162 TYR B O 1
ATOM 2570 N N . PRO B 1 163 ? 16.672 7.004 -3.742 1 94.94 163 PRO B N 1
ATOM 2571 C CA . PRO B 1 163 ? 16.016 6.762 -2.463 1 94.94 163 PRO B CA 1
ATOM 2572 C C . PRO B 1 163 ? 16.406 5.426 -1.837 1 94.94 163 PRO B C 1
ATOM 2574 O O . PRO B 1 163 ? 16.406 5.293 -0.61 1 94.94 163 PRO B O 1
ATOM 2577 N N . TYR B 1 164 ? 16.703 4.461 -2.688 1 93.75 164 TYR B N 1
ATOM 2578 C CA . TYR B 1 164 ? 17.078 3.135 -2.207 1 93.75 164 TYR B CA 1
ATOM 2579 C C . TYR B 1 164 ? 17.828 2.359 -3.281 1 93.75 164 TYR B C 1
ATOM 2581 O O . TYR B 1 164 ? 17.781 2.711 -4.461 1 93.75 164 TYR B O 1
#

Solvent-accessible surface area (backbone atoms only — not comparable to full-atom values): 18318 Å² total; per-residue (Å²): 136,81,80,76,78,77,78,76,74,77,76,78,76,77,76,75,74,71,73,70,68,69,68,74,65,68,56,45,65,59,88,42,31,36,73,63,36,46,45,52,55,55,31,48,60,24,51,55,68,71,41,76,66,56,41,80,32,70,70,44,14,49,55,16,30,54,50,14,63,69,32,26,79,50,60,95,67,80,76,88,86,66,24,69,43,77,44,66,35,75,68,48,39,46,29,48,46,53,50,58,29,54,60,19,50,85,23,46,40,74,96,75,67,43,56,81,55,72,24,68,52,22,39,42,71,48,15,58,80,35,44,30,34,14,54,19,40,25,69,17,78,84,72,50,32,19,17,38,21,35,24,37,39,53,55,48,74,51,86,94,56,72,41,110,135,81,80,76,77,77,77,75,74,79,76,76,76,76,77,75,73,72,74,68,68,68,70,72,66,70,58,46,65,60,89,43,30,34,72,64,38,45,43,51,54,52,31,48,60,23,52,56,69,71,40,75,67,56,41,82,32,69,68,44,14,51,53,16,30,52,50,14,62,70,31,26,81,48,60,95,70,79,76,87,88,64,24,68,42,78,43,65,34,74,68,49,39,46,28,45,48,53,50,57,30,52,59,19,49,84,24,45,41,74,95,75,68,42,56,82,56,71,26,69,53,22,39,42,71,48,16,58,79,34,44,30,34,15,54,19,40,26,66,16,77,83,73,49,30,20,17,38,21,36,24,37,40,53,55,47,74,51,84,93,55,72,41,110

Secondary structure (DSSP, 8-state):
--------------------------TT-STT-SHHHHHHHHHHHHHHTTPPPPEE-HHHHHHHHHHHHHTTT------SSS-EEEEEEET--HHHHHHHHHHGGGGEETTTTEESS--HHHHHHT-TT--EEEEEEEE-TTSSEEEEEEEEES----TT----/--------------------------TT-STT-SHHHHHHHHHHHHHHTTPPPPEE-HHHHHHHHHHHHHTTT------SSS-EEEEEEET--HHHHHHHHHHGGGGEETTTTEESS--HHHHHHT-TT--EEEEEEEE-TTSSEEEEEEEEES----TT----

InterPro domains:
  IPR001283 Cysteine-rich secretory protein-related [PR00837] (54-72)
  IPR001283 Cysteine-rich secretory protein-related [PR00837] (97-110)
  IPR001283 Cysteine-rich secretory protein-related [PR00837] (119-135)
  IPR001283 Cysteine-rich secretory protein-related [PR00837] (147-160)
  IPR001283 Cysteine-rich secretory protein-related [PTHR10334] (36-162)
  IPR014044 CAP domain [PF00188] (39-152)
  IPR014044 CAP domain [SM00198] (33-160)
  IPR018244 Allergen V5/Tpx-1-related, conserved site [PS01009] (120-130)
  IPR018244 Allergen V5/Tpx-1-related, conserved site [PS01010] (147-158)
  IPR035940 CAP superfamily [G3DSA:3.40.33.10] (30-164)
  IPR035940 CAP superfamily [SSF55797] (31-164)

pLDDT: mean 87.65, std 19.11, range [35.88, 98.94]

Organism: Helianthus annuus (NCBI:txid4232)

Radius of gyration: 30.25 Å; Cα contacts (8 Å, |Δi|>4): 591; chains: 2; bounding box: 46×156×77 Å

Foldseek 3Di:
DDPPPPPPPPPPPPPPPPPCPVPPPPQQDDDQRDPCNLQVLLCVVLVVVVAAGADEDVVQQVVQAVVQVVPLQLDPDDDPQAQKDKDKDFVDHSNNSSVVLCVQVVQADQVVRDGVDDNQSNLSSNQRPWHYKHKGKDHHPVRGMMMIMMGIPPHDDDPPDGSD/DPPPPPPPPPPPPPPPPPPCPVPPPPQQDDDQRDPCNLQVLLCVVLVVVVAAGADEDVVQQVVQAVVQVVPLQLDPDDDPQAQKDKDKDFVDHSNNSSVVLCVQVVQADQVVRDGVDDNQSNLSSNQRPWHYKHKGKDHHPVRGMMMIMMGIPPHDDDPPDGSD

Nearest PDB structures (foldseek):
  3q2r-assembly1_A  TM=8.587E-01  e=2.476E-13  Homo sapiens
  1smb-assembly1_A  TM=9.272E-01  e=2.906E-12  Homo sapiens
  5jys-assembly1_A  TM=9.103E-01  e=6.903E-12  Saccharomyces cerevisiae S288C
  5vhg-assembly1_A  TM=8.526E-01  e=2.793E-11  Homo sapiens
  4p27-assembly1_A  TM=8.274E-01  e=4.278E-10  Schistosoma mansoni

Sequence (328 aa):
MGHQRCNISLVVAIFISVLHLSRAQPQFEGKGNSKEDYVNQHNCIRRVLNLPPLVWDDKVAERAQAWANKRTDCAMIHSEGGGENLASGHDLSGLWAVQLWIDERLDYDYSKNECTAMCGHYTQVVWKNTTKVGCGKSRCTDGKSNMIVCNYDPPGNYIGEYPYMGHQRCNISLVVAIFISVLHLSRAQPQFEGKGNSKEDYVNQHNCIRRVLNLPPLVWDDKVAERAQAWANKRTDCAMIHSEGGGENLASGHDLSGLWAVQLWIDERLDYDYSKNECTAMCGHYTQVVWKNTTKVGCGKSRCTDGKSNMIVCNYDPPGNYIGEYPY